Protein AF-A0A2A5C7H9-F1 (afdb_monomer)

Structure (mmCIF, N/CA/C/O backbone):
data_AF-A0A2A5C7H9-F1
#
_entry.id   AF-A0A2A5C7H9-F1
#
loop_
_atom_site.group_PDB
_atom_site.id
_atom_site.type_symbol
_atom_site.label_atom_id
_atom_site.label_alt_id
_atom_site.label_comp_id
_atom_site.label_asym_id
_atom_site.label_entity_id
_atom_site.label_seq_id
_atom_site.pdbx_PDB_ins_code
_atom_site.Cartn_x
_atom_site.Cartn_y
_atom_site.Cartn_z
_atom_site.occupancy
_atom_site.B_iso_or_equiv
_atom_site.auth_seq_id
_atom_site.auth_comp_id
_atom_site.auth_asym_id
_atom_site.auth_atom_id
_atom_site.pdbx_PDB_model_num
ATOM 1 N N . MET A 1 1 ? 12.308 0.440 21.758 1.00 38.22 1 MET A N 1
ATOM 2 C CA . MET A 1 1 ? 11.745 1.101 20.560 1.00 38.22 1 MET A CA 1
ATOM 3 C C . MET A 1 1 ? 12.798 2.059 20.034 1.00 38.22 1 MET A C 1
ATOM 5 O O . MET A 1 1 ? 13.056 3.056 20.691 1.00 38.22 1 MET A O 1
ATOM 9 N N . ASN A 1 2 ? 13.461 1.733 18.922 1.00 32.62 2 ASN A N 1
ATOM 10 C CA . ASN A 1 2 ? 14.446 2.633 18.318 1.00 32.62 2 ASN A CA 1
ATOM 11 C C . ASN A 1 2 ? 13.704 3.775 17.616 1.00 32.62 2 ASN A C 1
ATOM 13 O O . ASN A 1 2 ? 13.227 3.623 16.497 1.00 32.62 2 ASN A O 1
ATOM 17 N N . THR A 1 3 ? 13.596 4.913 18.295 1.00 38.81 3 THR A N 1
ATOM 18 C CA . THR A 1 3 ? 13.017 6.165 17.779 1.00 38.81 3 THR A CA 1
ATOM 19 C C . THR A 1 3 ? 13.786 6.738 16.582 1.00 38.81 3 THR A C 1
ATOM 21 O O . THR A 1 3 ? 13.251 7.569 15.861 1.00 38.81 3 THR A O 1
ATOM 24 N N . TRP A 1 4 ? 14.998 6.238 16.321 1.00 35.97 4 TRP A N 1
ATOM 25 C CA . TRP A 1 4 ? 15.856 6.598 15.188 1.00 35.97 4 TRP A CA 1
ATOM 26 C C . TRP A 1 4 ? 15.491 5.913 13.861 1.00 35.97 4 TRP A C 1
ATOM 28 O O . TRP A 1 4 ? 16.079 6.230 12.833 1.00 35.97 4 TRP A O 1
ATOM 38 N N . ALA A 1 5 ? 14.550 4.961 13.868 1.00 48.94 5 ALA A N 1
ATOM 39 C CA . ALA A 1 5 ? 14.208 4.169 12.685 1.00 48.94 5 ALA A CA 1
ATOM 40 C C . ALA A 1 5 ? 13.204 4.847 11.733 1.00 48.94 5 ALA A C 1
ATOM 42 O O . ALA A 1 5 ? 12.879 4.292 10.695 1.00 48.94 5 ALA A O 1
ATOM 43 N N . TYR A 1 6 ? 12.705 6.038 12.054 1.00 59.09 6 TYR A N 1
ATOM 44 C CA . TYR A 1 6 ? 11.758 6.761 11.205 1.00 59.09 6 TYR A CA 1
ATOM 45 C C . TYR A 1 6 ? 12.274 8.179 10.985 1.00 59.09 6 TYR A C 1
ATOM 47 O O . TYR A 1 6 ? 12.798 8.789 11.917 1.00 59.09 6 TYR A O 1
ATOM 55 N N . LEU A 1 7 ? 12.122 8.718 9.771 1.00 56.25 7 LEU A N 1
ATOM 56 C CA . LEU A 1 7 ? 12.413 10.136 9.536 1.00 56.25 7 LEU A CA 1
ATOM 57 C C . LEU A 1 7 ? 11.521 10.979 10.464 1.00 56.25 7 LEU A C 1
ATOM 59 O O . LEU A 1 7 ? 10.299 10.788 10.456 1.00 56.25 7 LEU A O 1
ATOM 63 N N . PRO A 1 8 ? 12.100 11.856 11.303 1.00 54.31 8 PRO A N 1
ATOM 64 C CA . PRO A 1 8 ? 11.361 12.428 12.414 1.00 54.31 8 PRO A CA 1
ATOM 65 C C . PRO A 1 8 ? 10.385 13.501 11.929 1.00 54.31 8 PRO A C 1
ATOM 67 O O . PRO A 1 8 ? 10.758 14.434 11.223 1.00 54.31 8 PRO A O 1
ATOM 70 N N . TYR A 1 9 ? 9.136 13.365 12.363 1.00 68.88 9 TYR A N 1
ATOM 71 C CA . TYR A 1 9 ? 8.247 14.500 12.602 1.00 68.88 9 TYR A CA 1
ATOM 72 C C . TYR A 1 9 ? 8.414 14.911 14.070 1.00 68.88 9 TYR A C 1
ATOM 74 O O . TYR A 1 9 ? 8.635 14.046 14.923 1.00 68.88 9 TYR A O 1
ATOM 82 N N . PHE A 1 10 ? 8.334 16.204 14.382 1.00 65.00 10 PHE A N 1
ATOM 83 C CA . PHE A 1 10 ? 8.691 16.719 15.711 1.00 65.00 10 PHE A CA 1
ATOM 84 C C . PHE A 1 10 ? 7.487 16.708 16.664 1.00 65.00 10 PHE A C 1
ATOM 86 O O . PHE A 1 10 ? 6.456 17.291 16.351 1.00 65.00 10 PHE A O 1
ATOM 93 N N . GLY A 1 11 ? 7.593 16.062 17.831 1.00 70.00 11 GLY A N 1
ATOM 94 C CA . GLY A 1 11 ? 6.489 15.969 18.807 1.00 70.00 11 GLY A CA 1
ATOM 95 C C . GLY A 1 11 ? 5.274 15.175 18.296 1.00 70.00 11 GLY A C 1
ATOM 96 O O . GLY A 1 11 ? 5.378 14.468 17.293 1.00 70.00 11 GLY A O 1
ATOM 97 N N . ASP A 1 12 ? 4.113 15.314 18.943 1.00 72.25 12 ASP A N 1
ATOM 98 C CA . ASP A 1 12 ? 2.879 14.591 18.570 1.00 72.25 12 ASP A CA 1
ATOM 99 C C . ASP A 1 12 ? 1.919 15.426 17.705 1.00 72.25 12 ASP A C 1
ATOM 101 O O . ASP A 1 12 ? 1.291 14.893 16.788 1.00 72.25 12 ASP A O 1
ATOM 105 N N . GLU A 1 13 ? 1.859 16.742 17.919 1.00 83.62 13 GLU A N 1
ATOM 106 C CA . GLU A 1 13 ? 1.015 17.657 17.137 1.00 83.62 13 GLU A CA 1
ATOM 107 C C . GLU A 1 13 ? 1.563 17.886 15.728 1.00 83.62 13 GLU A C 1
ATOM 109 O O . GLU A 1 13 ? 2.774 17.928 15.531 1.00 83.62 13 GLU A O 1
ATOM 114 N N . PHE A 1 14 ? 0.693 18.054 14.732 1.00 90.50 14 PHE A N 1
ATOM 115 C CA . PHE A 1 14 ? 1.120 18.371 13.369 1.00 90.50 14 PHE A CA 1
ATOM 116 C C . PHE A 1 14 ? 1.340 19.876 13.210 1.00 90.50 14 PHE A C 1
ATOM 118 O O . PHE A 1 14 ? 0.390 20.652 13.111 1.00 90.50 14 PHE A O 1
ATOM 125 N N . THR A 1 15 ? 2.608 20.281 13.228 1.00 91.75 15 THR A N 1
ATOM 126 C CA . THR A 1 15 ? 3.023 21.689 13.260 1.00 91.75 15 THR A CA 1
ATOM 127 C C . THR A 1 15 ? 3.266 22.264 11.857 1.00 91.75 15 THR A C 1
ATOM 129 O O . THR A 1 15 ? 3.522 21.511 10.917 1.00 91.75 15 THR A O 1
ATOM 132 N N . PRO A 1 16 ? 3.302 23.601 11.684 1.00 92.56 16 PRO A N 1
ATOM 133 C CA . PRO A 1 16 ? 3.725 24.212 10.419 1.00 92.56 16 PRO A CA 1
ATOM 134 C C . PRO A 1 16 ? 5.115 23.752 9.942 1.00 92.56 16 PRO A C 1
ATOM 136 O O . PRO A 1 16 ? 5.340 23.619 8.739 1.00 92.56 16 PRO A O 1
ATOM 139 N N . LEU A 1 17 ? 6.039 23.467 10.872 1.00 91.19 17 LEU A N 1
ATOM 140 C CA . LEU A 1 17 ? 7.365 22.925 10.556 1.00 91.19 17 LEU A CA 1
ATOM 141 C C . LEU A 1 17 ? 7.266 21.519 9.950 1.00 91.19 17 LEU A C 1
ATOM 143 O O . LEU A 1 17 ? 7.932 21.239 8.954 1.00 91.19 17 LEU A O 1
ATOM 147 N N . ASP A 1 18 ? 6.406 20.664 10.509 1.00 91.50 18 ASP A N 1
ATOM 148 C CA . ASP A 1 18 ? 6.127 19.333 9.965 1.00 91.50 18 ASP A CA 1
ATOM 149 C C . ASP A 1 18 ? 5.561 19.420 8.542 1.00 91.50 18 ASP A C 1
ATOM 151 O O . ASP A 1 18 ? 5.942 18.629 7.678 1.00 91.50 18 ASP A O 1
ATOM 155 N N . GLU A 1 19 ? 4.695 20.401 8.260 1.00 93.62 19 GLU A N 1
ATOM 156 C CA . GLU A 1 19 ? 4.163 20.569 6.910 1.00 93.62 19 GLU A CA 1
ATOM 157 C C . GLU A 1 19 ? 5.253 20.989 5.900 1.00 93.62 19 GLU A C 1
ATOM 159 O O . GLU A 1 19 ? 5.264 20.529 4.754 1.00 93.62 19 GLU A O 1
ATOM 164 N N . VAL A 1 20 ? 6.168 21.887 6.290 1.00 93.50 20 VAL A N 1
ATOM 165 C CA . VAL A 1 20 ? 7.306 22.301 5.445 1.00 93.50 20 VAL A CA 1
ATOM 166 C C . VAL A 1 20 ? 8.246 21.123 5.210 1.00 93.50 20 VAL A C 1
ATOM 168 O O . VAL A 1 20 ? 8.674 20.890 4.074 1.00 93.50 20 VAL A O 1
ATOM 171 N N . TRP A 1 21 ? 8.534 20.358 6.263 1.00 91.25 21 TRP A N 1
ATOM 172 C CA . TRP A 1 21 ? 9.360 19.160 6.198 1.00 91.25 21 TRP A CA 1
ATOM 173 C C . TRP A 1 21 ? 8.768 18.111 5.255 1.00 91.25 21 TRP A C 1
ATOM 175 O O . TRP A 1 21 ? 9.448 17.697 4.317 1.00 91.25 21 TRP A O 1
ATOM 185 N N . HIS A 1 22 ? 7.492 17.755 5.434 1.00 92.81 22 HIS A N 1
ATOM 186 C CA . HIS A 1 22 ? 6.784 16.766 4.617 1.00 92.81 22 HIS A CA 1
ATOM 187 C C . HIS A 1 22 ? 6.891 17.079 3.119 1.00 92.81 22 HIS A C 1
ATOM 189 O O . HIS A 1 22 ? 7.340 16.252 2.320 1.00 92.81 22 HIS A O 1
ATOM 195 N N . ARG A 1 23 ? 6.554 18.320 2.739 1.00 94.06 23 ARG A N 1
ATOM 196 C CA . ARG A 1 23 ? 6.634 18.781 1.346 1.00 94.06 23 ARG A CA 1
ATOM 197 C C . ARG A 1 23 ? 8.066 18.734 0.822 1.00 94.06 23 ARG A C 1
ATOM 199 O O . ARG A 1 23 ? 8.304 18.293 -0.301 1.00 94.06 23 ARG A O 1
ATOM 206 N N . THR A 1 24 ? 9.024 19.207 1.616 1.00 93.06 24 THR A N 1
ATOM 207 C CA . THR A 1 24 ? 10.431 19.293 1.204 1.00 93.06 24 THR A CA 1
ATOM 208 C C . THR A 1 24 ? 11.036 17.909 1.005 1.00 93.06 24 THR A C 1
ATOM 210 O O . THR A 1 24 ? 11.656 17.666 -0.030 1.00 93.06 24 THR A O 1
ATOM 213 N N . PHE A 1 25 ? 10.802 16.987 1.938 1.00 91.62 25 PHE A N 1
ATOM 214 C CA . PHE A 1 25 ? 11.276 15.610 1.863 1.00 91.62 25 PHE A CA 1
ATOM 215 C C . PHE A 1 25 ? 10.795 14.915 0.582 1.00 91.62 25 PHE A C 1
ATOM 217 O O . PHE A 1 25 ? 11.614 14.455 -0.216 1.00 91.62 25 PHE A O 1
ATOM 224 N N . HIS A 1 26 ? 9.486 14.918 0.313 1.00 92.00 26 HIS A N 1
ATOM 225 C CA . HIS A 1 26 ? 8.949 14.263 -0.881 1.00 92.00 26 HIS A CA 1
ATOM 226 C C . HIS A 1 26 ? 9.359 14.966 -2.185 1.00 92.00 26 HIS A C 1
ATOM 228 O O . HIS A 1 26 ? 9.636 14.296 -3.179 1.00 92.00 26 HIS A O 1
ATOM 234 N N . ARG A 1 27 ? 9.513 16.299 -2.196 1.00 92.62 27 ARG A N 1
ATOM 235 C CA . ARG A 1 27 ? 10.090 17.019 -3.351 1.00 92.62 27 ARG A CA 1
ATOM 236 C C . ARG A 1 27 ? 11.541 16.616 -3.622 1.00 92.62 27 ARG A C 1
ATOM 238 O O . ARG A 1 27 ? 11.935 16.534 -4.787 1.00 92.62 27 ARG A O 1
ATOM 245 N N . LEU A 1 28 ? 12.339 16.375 -2.580 1.00 90.75 28 LEU A N 1
ATOM 246 C CA . LEU A 1 28 ? 13.713 15.886 -2.720 1.00 90.75 28 LEU A CA 1
ATOM 247 C C . LEU A 1 28 ? 13.740 14.448 -3.244 1.00 90.75 28 LEU A C 1
ATOM 249 O O . LEU A 1 28 ? 14.466 14.185 -4.201 1.00 90.75 28 LEU A O 1
ATOM 253 N N . MET A 1 29 ? 12.899 13.559 -2.711 1.00 88.50 29 MET A N 1
ATOM 254 C CA . MET A 1 29 ? 12.751 12.185 -3.212 1.00 88.50 29 MET A CA 1
ATOM 255 C C . MET A 1 29 ? 12.324 12.156 -4.690 1.00 88.50 29 MET A C 1
ATOM 257 O O . MET A 1 29 ? 12.921 11.450 -5.509 1.00 88.50 29 MET A O 1
ATOM 261 N N . PHE A 1 30 ? 11.367 13.006 -5.068 1.00 88.81 30 PHE A N 1
ATOM 262 C CA . PHE A 1 30 ? 10.923 13.152 -6.453 1.00 88.81 30 PHE A CA 1
ATOM 263 C C . PHE A 1 30 ? 12.021 13.688 -7.369 1.00 88.81 30 PHE A C 1
ATOM 265 O O . PHE A 1 30 ? 12.195 13.229 -8.495 1.00 88.81 30 PHE A O 1
ATOM 272 N N . ARG A 1 31 ? 12.815 14.658 -6.913 1.00 85.81 31 ARG A N 1
ATOM 273 C CA . ARG A 1 31 ? 13.964 15.146 -7.689 1.00 85.81 31 ARG A CA 1
ATOM 274 C C . ARG A 1 31 ? 15.059 14.086 -7.827 1.00 85.81 31 ARG A C 1
ATOM 276 O O . ARG A 1 31 ? 15.606 13.951 -8.920 1.00 85.81 31 ARG A O 1
ATOM 283 N N . GLY A 1 32 ? 15.350 13.351 -6.755 1.00 82.81 32 GLY A N 1
ATOM 284 C CA . GLY A 1 32 ? 16.395 12.327 -6.708 1.00 82.81 32 GLY A CA 1
ATOM 285 C C . GLY A 1 32 ? 16.106 11.132 -7.614 1.00 82.81 32 GLY A C 1
ATOM 286 O O . GLY A 1 32 ? 16.984 10.704 -8.355 1.00 82.81 32 GLY A O 1
ATOM 287 N N . SER A 1 33 ? 14.863 10.650 -7.637 1.00 79.94 33 SER A N 1
ATOM 288 C CA . SER A 1 33 ? 14.422 9.545 -8.510 1.00 79.94 33 SER A CA 1
ATOM 289 C C . SER A 1 33 ? 14.433 9.902 -10.004 1.00 79.94 33 SER A C 1
ATOM 291 O O . SER A 1 33 ? 14.698 9.054 -10.857 1.00 79.94 33 SER A O 1
ATOM 293 N N . ARG A 1 34 ? 14.216 11.178 -10.354 1.00 74.50 34 ARG A N 1
ATOM 294 C CA . ARG A 1 34 ? 14.143 11.631 -11.754 1.00 74.50 34 ARG A CA 1
ATOM 295 C C . ARG A 1 34 ? 15.443 11.536 -12.531 1.00 74.50 34 ARG A C 1
ATOM 297 O O . ARG A 1 34 ? 15.383 11.362 -13.746 1.00 74.50 34 ARG A O 1
ATOM 304 N N . TRP A 1 35 ? 16.592 11.761 -11.898 1.00 66.12 35 TRP A N 1
ATOM 305 C CA . TRP A 1 35 ? 17.862 11.770 -12.628 1.00 66.12 35 TRP A CA 1
ATOM 306 C C . TRP A 1 35 ? 18.217 10.364 -13.138 1.00 66.12 35 TRP A C 1
ATOM 308 O O . TRP A 1 35 ? 18.407 10.227 -14.347 1.00 66.12 35 TRP A O 1
ATOM 318 N N . PRO A 1 36 ? 18.139 9.307 -12.304 1.00 65.81 36 PRO A N 1
ATOM 319 C CA . PRO A 1 36 ? 18.220 7.931 -12.781 1.00 65.81 36 PRO A CA 1
ATOM 320 C C . PRO A 1 36 ? 17.100 7.579 -13.769 1.00 65.81 36 PRO A C 1
ATOM 322 O O . PRO A 1 36 ? 17.398 7.082 -14.849 1.00 65.81 36 PRO A O 1
ATOM 325 N N . LEU A 1 37 ? 15.830 7.911 -13.486 1.00 65.81 37 LEU A N 1
ATOM 326 C CA . LEU A 1 37 ? 14.720 7.612 -14.408 1.00 65.81 37 LEU A CA 1
ATOM 327 C C . LEU A 1 37 ? 14.919 8.234 -15.797 1.00 65.81 37 LEU A C 1
ATOM 329 O O . LEU A 1 37 ? 14.635 7.586 -16.790 1.00 65.81 37 LEU A O 1
ATOM 333 N N . ARG A 1 38 ? 15.455 9.454 -15.908 1.00 64.31 38 ARG A N 1
ATOM 334 C CA . ARG A 1 38 ? 15.750 10.091 -17.206 1.00 64.31 38 ARG A CA 1
ATOM 335 C C . ARG A 1 38 ? 16.852 9.403 -18.003 1.00 64.31 38 ARG A C 1
ATOM 337 O O . ARG A 1 38 ? 16.860 9.526 -19.222 1.00 64.31 38 ARG A O 1
ATOM 344 N N . LEU A 1 39 ? 17.789 8.745 -17.329 1.00 62.44 39 LEU A N 1
ATOM 345 C CA . LEU A 1 39 ? 18.846 7.971 -17.978 1.00 62.44 39 LEU A CA 1
ATOM 346 C C . LEU A 1 39 ? 18.331 6.585 -18.385 1.00 62.44 39 LEU A C 1
ATOM 348 O O . LEU A 1 39 ? 18.679 6.082 -19.448 1.00 62.44 39 LEU A O 1
ATOM 352 N N . VAL A 1 40 ? 17.475 6.000 -17.549 1.00 60.69 40 VAL A N 1
ATOM 353 C CA . VAL A 1 40 ? 16.973 4.627 -17.650 1.00 60.69 40 VAL A CA 1
ATOM 354 C C . VAL A 1 40 ? 15.768 4.529 -18.601 1.00 60.69 40 VAL A C 1
ATOM 356 O O . VAL A 1 40 ? 15.752 3.657 -19.460 1.00 60.69 40 VAL A O 1
ATOM 359 N N . LEU A 1 41 ? 14.788 5.439 -18.530 1.00 60.16 41 LEU A N 1
ATOM 360 C CA . LEU A 1 41 ? 13.559 5.410 -19.345 1.00 60.16 41 LEU A CA 1
ATOM 361 C C . LEU A 1 41 ? 13.818 5.380 -20.861 1.00 60.16 41 LEU A C 1
ATOM 363 O O . LEU A 1 41 ? 13.252 4.508 -21.509 1.00 60.16 41 LEU A O 1
ATOM 367 N N . PRO A 1 42 ? 14.700 6.217 -21.446 1.00 56.72 42 PRO A N 1
ATOM 368 C CA . PRO A 1 42 ? 14.994 6.149 -22.881 1.00 56.72 42 PRO A CA 1
ATOM 369 C C . PRO A 1 42 ? 15.688 4.846 -23.308 1.00 56.72 42 PRO A C 1
ATOM 371 O O . PRO A 1 42 ? 15.653 4.488 -24.483 1.00 56.72 42 PRO A O 1
ATOM 374 N N . LEU A 1 43 ? 16.350 4.147 -22.375 1.00 56.38 43 LEU A N 1
ATOM 375 C CA . LEU A 1 43 ? 16.928 2.820 -22.612 1.00 56.38 43 LEU A CA 1
ATOM 376 C C . LEU A 1 43 ? 15.861 1.715 -22.534 1.00 56.38 43 LEU A C 1
ATOM 378 O O . LEU A 1 43 ? 15.990 0.712 -23.232 1.00 56.38 43 LEU A O 1
ATOM 382 N N . LEU A 1 44 ? 14.831 1.908 -21.701 1.00 51.59 44 LEU A N 1
ATOM 383 C CA . LEU A 1 44 ? 13.705 0.991 -21.500 1.00 51.59 44 LEU A CA 1
ATOM 384 C C . LEU A 1 44 ? 12.681 1.047 -22.640 1.00 51.59 44 LEU A C 1
ATOM 386 O O . LEU A 1 44 ? 12.219 0.003 -23.086 1.00 51.59 44 LEU A O 1
ATOM 390 N N . SER A 1 45 ? 12.316 2.246 -23.104 1.00 55.16 45 SER A N 1
ATOM 391 C CA . SER A 1 45 ? 11.230 2.442 -24.074 1.00 55.16 45 SER A CA 1
ATOM 392 C C . SER A 1 45 ? 11.650 2.233 -25.527 1.00 55.16 45 SER A C 1
ATOM 394 O O . SER A 1 45 ? 10.788 2.153 -26.394 1.00 55.16 45 SER A O 1
ATOM 396 N N . GLY A 1 46 ? 12.954 2.219 -25.837 1.00 50.22 46 GLY A N 1
ATOM 397 C CA . GLY A 1 46 ? 13.469 2.212 -27.218 1.00 50.22 46 GLY A CA 1
ATOM 398 C C . GLY A 1 46 ? 13.182 3.502 -28.007 1.00 50.22 46 GLY A C 1
ATOM 399 O O . GLY A 1 46 ? 13.885 3.816 -28.966 1.00 50.22 46 GLY A O 1
ATOM 400 N N . GLU A 1 47 ? 12.205 4.289 -27.566 1.00 53.72 47 GLU A N 1
ATOM 401 C CA . GLU A 1 47 ? 11.822 5.579 -28.110 1.00 53.72 47 GLU A CA 1
ATOM 402 C C . GLU A 1 47 ? 12.477 6.720 -27.327 1.00 53.72 47 GLU A C 1
ATOM 404 O O . GLU A 1 47 ? 12.329 6.847 -26.108 1.00 53.72 47 GLU A O 1
ATOM 409 N N . ARG A 1 48 ? 13.159 7.622 -28.043 1.00 49.16 48 ARG A N 1
ATOM 410 C CA . ARG A 1 48 ? 13.560 8.933 -27.513 1.00 49.16 48 ARG A CA 1
ATOM 411 C C . ARG A 1 48 ? 12.350 9.872 -27.490 1.00 49.16 48 ARG A C 1
ATOM 413 O O . ARG A 1 48 ? 12.347 10.893 -28.174 1.00 49.16 48 ARG A O 1
ATOM 420 N N . GLY A 1 49 ? 11.332 9.550 -26.698 1.00 55.34 49 GLY A N 1
ATOM 421 C CA . GLY A 1 49 ? 10.277 10.506 -26.384 1.00 55.34 49 GLY A CA 1
ATOM 422 C C . GLY A 1 49 ? 10.880 11.664 -25.588 1.00 55.34 49 GLY A C 1
ATOM 423 O O . GLY A 1 49 ? 11.296 11.501 -24.438 1.00 55.34 49 GLY A O 1
ATOM 424 N N . ARG A 1 50 ? 11.005 12.852 -26.191 1.00 57.56 50 ARG A N 1
ATOM 425 C CA . ARG A 1 50 ? 11.324 14.061 -25.421 1.00 57.56 50 ARG A CA 1
ATOM 426 C C . ARG A 1 50 ? 10.081 14.404 -24.604 1.00 57.56 50 ARG A C 1
ATOM 428 O O . ARG A 1 50 ? 9.205 15.084 -25.119 1.00 57.56 50 ARG A O 1
ATOM 435 N N . THR A 1 51 ? 10.037 14.002 -23.328 1.00 66.44 51 THR A N 1
ATOM 436 C CA . THR A 1 51 ? 9.009 14.510 -22.397 1.00 66.44 51 THR A CA 1
ATOM 437 C C . THR A 1 51 ? 8.968 16.034 -22.482 1.00 66.44 51 THR A C 1
ATOM 439 O O . THR A 1 51 ? 9.985 16.693 -22.223 1.00 66.44 51 THR A O 1
ATOM 442 N N . SER A 1 52 ? 7.820 16.591 -22.867 1.00 76.56 52 SER A N 1
ATOM 443 C CA . SER A 1 52 ? 7.685 18.027 -23.097 1.00 76.56 52 SER A CA 1
ATOM 444 C C . SER A 1 52 ? 7.888 18.817 -21.796 1.00 76.56 52 SER A C 1
ATOM 446 O O . SER A 1 52 ? 7.633 18.340 -20.683 1.00 76.56 52 SER A O 1
ATOM 448 N N . ALA A 1 53 ? 8.371 20.058 -21.908 1.00 80.50 53 ALA A N 1
ATOM 449 C CA . ALA A 1 53 ? 8.521 20.937 -20.745 1.00 80.50 53 ALA A CA 1
ATOM 450 C C . ALA A 1 53 ? 7.172 21.195 -20.048 1.00 80.50 53 ALA A C 1
ATOM 452 O O . ALA A 1 53 ? 7.127 21.375 -18.829 1.00 80.50 53 ALA A O 1
ATOM 453 N N . GLU A 1 54 ? 6.086 21.180 -20.819 1.00 83.19 54 GLU A N 1
ATOM 454 C CA . GLU A 1 54 ? 4.714 21.297 -20.341 1.00 83.19 54 GLU A CA 1
ATOM 455 C C . GLU A 1 54 ? 4.276 20.069 -19.539 1.00 83.19 54 GLU A C 1
ATOM 457 O O . GLU A 1 54 ? 3.832 20.227 -18.402 1.00 83.19 54 GLU A O 1
ATOM 462 N N . PHE A 1 55 ? 4.515 18.856 -20.052 1.00 79.94 55 PHE A N 1
ATOM 463 C CA . PHE A 1 55 ? 4.261 17.610 -19.325 1.00 79.94 55 PHE A CA 1
ATOM 464 C C . PHE A 1 55 ? 4.984 17.602 -17.973 1.00 79.94 55 PHE A C 1
ATOM 466 O O . PHE A 1 55 ? 4.386 17.370 -16.924 1.00 79.94 55 PHE A O 1
ATOM 473 N N . ILE A 1 56 ? 6.271 17.966 -17.962 1.00 80.38 56 ILE A N 1
ATOM 474 C CA . ILE A 1 56 ? 7.062 18.044 -16.725 1.00 80.38 56 ILE A CA 1
ATOM 475 C C . ILE A 1 56 ? 6.479 19.072 -15.746 1.00 80.38 56 ILE A C 1
ATOM 477 O O . ILE A 1 56 ? 6.486 18.836 -14.536 1.00 80.38 56 ILE A O 1
ATOM 481 N N . ARG A 1 57 ? 6.011 20.223 -16.243 1.00 85.56 57 ARG A N 1
ATOM 482 C CA . ARG A 1 57 ? 5.392 21.266 -15.416 1.00 85.56 57 ARG A CA 1
ATOM 483 C C . ARG A 1 57 ? 4.083 20.776 -14.801 1.00 85.56 57 ARG A C 1
ATOM 485 O O . ARG A 1 57 ? 3.861 21.028 -13.620 1.00 85.56 57 ARG A O 1
ATOM 492 N N . ARG A 1 58 ? 3.272 20.044 -15.566 1.00 86.12 58 ARG A N 1
ATOM 493 C CA . ARG A 1 58 ? 2.019 19.447 -15.096 1.00 86.12 58 ARG A CA 1
ATOM 494 C C . ARG A 1 58 ? 2.257 18.404 -14.009 1.00 86.12 58 ARG A C 1
ATOM 496 O O . ARG A 1 58 ? 1.736 18.574 -12.919 1.00 86.12 58 ARG A O 1
ATOM 503 N N . ILE A 1 59 ? 3.160 17.445 -14.229 1.00 85.56 59 ILE A N 1
ATOM 504 C CA . ILE A 1 59 ? 3.509 16.443 -13.207 1.00 85.56 59 ILE A CA 1
ATOM 505 C C . ILE A 1 59 ? 3.988 17.100 -11.901 1.00 85.56 59 ILE A C 1
ATOM 507 O O . ILE A 1 59 ? 3.656 16.638 -10.815 1.00 85.56 59 ILE A O 1
ATOM 511 N N . ARG A 1 60 ? 4.755 18.198 -11.976 1.00 88.12 60 ARG A N 1
ATOM 512 C CA . ARG A 1 60 ? 5.155 18.952 -10.772 1.00 88.12 60 ARG A CA 1
ATOM 513 C C . ARG A 1 60 ? 3.964 19.600 -10.068 1.00 88.12 60 ARG A C 1
ATOM 515 O O . ARG A 1 60 ? 3.904 19.552 -8.847 1.00 88.12 60 ARG A O 1
ATOM 522 N N . LYS A 1 61 ? 3.034 20.184 -10.828 1.00 92.25 61 LYS A N 1
ATOM 523 C CA . LYS A 1 61 ? 1.806 20.773 -10.285 1.00 92.25 61 LYS A CA 1
ATOM 524 C C . LYS A 1 61 ? 0.943 19.715 -9.591 1.00 92.25 61 LYS A C 1
ATOM 526 O O . LYS A 1 61 ? 0.462 19.973 -8.494 1.00 92.25 61 LYS A O 1
ATOM 531 N N . ASP A 1 62 ? 0.792 18.541 -10.197 1.00 91.25 62 ASP A N 1
ATOM 532 C CA . ASP A 1 62 ? -0.002 17.441 -9.639 1.00 91.25 62 ASP A CA 1
ATOM 533 C C . ASP A 1 62 ? 0.656 16.859 -8.381 1.00 91.25 62 ASP A C 1
ATOM 535 O O . ASP A 1 62 ? -0.023 16.616 -7.386 1.00 91.25 62 ASP A O 1
ATOM 539 N N . LEU A 1 63 ? 1.989 16.731 -8.377 1.00 93.19 63 LEU A N 1
ATOM 540 C CA . LEU A 1 63 ? 2.762 16.381 -7.183 1.00 93.19 63 LEU A CA 1
ATOM 541 C C . LEU A 1 63 ? 2.529 17.384 -6.047 1.00 93.19 63 LEU A C 1
ATOM 543 O O . LEU A 1 63 ? 2.244 16.979 -4.923 1.00 93.19 63 LEU A O 1
ATOM 547 N N . ASP A 1 64 ? 2.653 18.684 -6.321 1.00 95.19 64 ASP A N 1
ATOM 548 C CA . ASP A 1 64 ? 2.427 19.713 -5.305 1.00 95.19 64 ASP A CA 1
ATOM 549 C C . ASP A 1 64 ? 0.980 19.653 -4.786 1.00 95.19 64 ASP A C 1
ATOM 551 O O . ASP A 1 64 ? 0.765 19.670 -3.577 1.00 95.19 64 ASP A O 1
ATOM 555 N N . ALA A 1 65 ? -0.010 19.489 -5.669 1.00 96.56 65 ALA A N 1
ATOM 556 C CA . ALA A 1 65 ? -1.411 19.345 -5.278 1.00 96.56 65 ALA A CA 1
ATOM 557 C C . ALA A 1 65 ? -1.663 18.110 -4.392 1.00 96.56 65 ALA A C 1
ATOM 559 O O . ALA A 1 65 ? -2.415 18.212 -3.419 1.00 96.56 65 ALA A O 1
ATOM 560 N N . LEU A 1 66 ? -1.017 16.977 -4.693 1.00 96.75 66 LEU A N 1
ATOM 561 C CA . LEU A 1 66 ? -1.075 15.753 -3.891 1.00 96.75 66 LEU A CA 1
ATOM 562 C C . LEU A 1 66 ? -0.482 15.973 -2.492 1.00 96.75 66 LEU A C 1
ATOM 564 O O . LEU A 1 66 ? -1.116 15.619 -1.500 1.00 96.75 66 LEU A O 1
ATOM 568 N N . LEU A 1 67 ? 0.698 16.594 -2.395 1.00 97.19 67 LEU A N 1
ATOM 569 C CA . LEU A 1 67 ? 1.342 16.882 -1.107 1.00 97.19 67 LEU A CA 1
ATOM 570 C C . LEU A 1 67 ? 0.508 17.854 -0.260 1.00 97.19 67 LEU A C 1
ATOM 572 O O . LEU A 1 67 ? 0.365 17.664 0.947 1.00 97.19 67 LEU A O 1
ATOM 576 N N . GLU A 1 68 ? -0.094 18.868 -0.888 1.00 97.56 68 GLU A N 1
ATOM 577 C CA . GLU A 1 68 ? -1.031 19.755 -0.197 1.00 97.56 68 GLU A CA 1
ATOM 578 C C . GLU A 1 68 ? -2.288 19.011 0.271 1.00 97.56 68 GLU A C 1
ATOM 580 O O . GLU A 1 68 ? -2.822 19.309 1.341 1.00 97.56 68 GLU A O 1
ATOM 585 N N . GLN A 1 69 ? -2.780 18.045 -0.509 1.00 98.25 69 GLN A N 1
ATOM 586 C CA . GLN A 1 69 ? -3.929 17.234 -0.112 1.00 98.25 69 GLN A CA 1
ATOM 587 C C . GLN A 1 69 ? -3.604 16.326 1.080 1.00 98.25 69 GLN A C 1
ATOM 589 O O . GLN A 1 69 ? -4.427 16.231 1.987 1.00 98.25 69 GLN A O 1
ATOM 594 N N . ASP A 1 70 ? -2.419 15.713 1.122 1.00 97.69 70 ASP A N 1
ATOM 595 C CA . ASP A 1 70 ? -1.984 14.866 2.243 1.00 97.69 70 ASP A CA 1
ATOM 596 C C . ASP A 1 70 ? -1.907 15.671 3.551 1.00 97.69 70 ASP A C 1
ATOM 598 O O . ASP A 1 70 ? -2.471 15.276 4.572 1.00 97.69 70 ASP A O 1
ATOM 602 N N . VAL A 1 71 ? -1.338 16.881 3.494 1.00 97.06 71 VAL A N 1
ATOM 603 C CA . VAL A 1 71 ? -1.322 17.835 4.618 1.00 97.06 71 VAL A CA 1
ATOM 604 C C . VAL A 1 71 ? -2.745 18.217 5.043 1.00 97.06 71 VAL A C 1
ATOM 606 O O . VAL A 1 71 ? -3.061 18.195 6.236 1.00 97.06 71 VAL A O 1
ATOM 609 N N . ARG A 1 72 ? -3.632 18.547 4.092 1.00 97.69 72 ARG A N 1
ATOM 610 C CA . ARG A 1 72 ? -5.039 18.868 4.395 1.00 97.69 72 ARG A CA 1
ATOM 611 C C . ARG A 1 72 ? -5.759 17.704 5.068 1.00 97.69 72 ARG A C 1
ATOM 613 O O . ARG A 1 72 ? -6.531 17.944 5.991 1.00 97.69 72 ARG A O 1
ATOM 620 N N . ASN A 1 73 ? -5.510 16.471 4.638 1.00 97.44 73 ASN A N 1
ATOM 621 C CA . ASN A 1 73 ? -6.148 15.291 5.211 1.00 97.44 73 ASN A CA 1
ATOM 622 C C . ASN A 1 73 ? -5.745 15.068 6.674 1.00 97.44 73 ASN A C 1
ATOM 624 O O . ASN A 1 73 ? -6.607 14.749 7.494 1.00 97.44 73 ASN A O 1
ATOM 628 N N . VAL A 1 74 ? -4.470 15.291 7.013 1.00 95.94 74 VAL A N 1
ATOM 629 C CA . VAL A 1 74 ? -4.004 15.240 8.409 1.00 95.94 74 VAL A CA 1
ATOM 630 C C . VAL A 1 74 ? -4.674 16.328 9.243 1.00 95.94 74 VAL A C 1
ATOM 632 O O . VAL A 1 74 ? -5.199 16.044 10.316 1.00 95.94 74 VAL A O 1
ATOM 635 N N . LYS A 1 75 ? -4.737 17.565 8.733 1.00 95.38 75 LYS A N 1
ATOM 636 C CA . LYS A 1 75 ? -5.394 18.690 9.426 1.00 95.38 75 LYS A CA 1
ATOM 637 C C . LYS A 1 75 ? -6.901 18.485 9.597 1.00 95.38 75 LYS A C 1
ATOM 639 O O . LYS A 1 75 ? -7.466 18.942 10.582 1.00 95.38 75 LYS A O 1
ATOM 644 N N . ALA A 1 76 ? -7.539 17.784 8.662 1.00 95.38 76 ALA A N 1
ATOM 645 C CA . ALA A 1 76 ? -8.943 17.390 8.743 1.00 95.38 76 ALA A CA 1
ATOM 646 C C . ALA A 1 76 ? -9.190 16.197 9.688 1.00 95.38 76 ALA A C 1
ATOM 648 O O . ALA A 1 76 ? -10.341 15.827 9.903 1.00 95.38 76 ALA A O 1
ATOM 649 N N . GLY A 1 77 ? -8.135 15.586 10.239 1.00 93.56 77 GLY A N 1
ATOM 650 C CA . GLY A 1 77 ? -8.241 14.476 11.182 1.00 93.56 77 GLY A CA 1
ATOM 651 C C . GLY A 1 77 ? -8.554 13.120 10.546 1.00 93.56 77 GLY A C 1
ATOM 652 O O . GLY A 1 77 ? -8.935 12.201 11.265 1.00 93.56 77 GLY A O 1
ATOM 653 N N . TYR A 1 78 ? -8.394 12.955 9.225 1.00 94.94 78 TYR A N 1
ATOM 654 C CA . TYR A 1 78 ? -8.629 11.655 8.578 1.00 94.94 78 TYR A CA 1
ATOM 655 C C . TYR A 1 78 ? -7.591 10.600 8.964 1.00 94.94 78 TYR A C 1
ATOM 657 O O . TYR A 1 78 ? -7.891 9.409 8.965 1.00 94.94 78 TYR A O 1
ATOM 665 N N . TYR A 1 79 ? -6.374 11.032 9.282 1.00 94.31 79 TYR A N 1
ATOM 666 C CA . TYR A 1 79 ? -5.325 10.200 9.856 1.00 94.31 79 TYR A CA 1
ATOM 667 C C . TYR A 1 79 ? -4.330 11.076 10.621 1.00 94.31 79 TYR A C 1
ATOM 669 O O . TYR A 1 79 ? -4.132 12.243 10.271 1.00 94.31 79 TYR A O 1
ATOM 677 N N . PRO A 1 80 ? -3.699 10.542 11.678 1.00 93.62 80 PRO A N 1
ATOM 678 C CA . PRO A 1 80 ? -2.753 11.300 12.477 1.00 93.62 80 PRO A CA 1
ATOM 679 C C . PRO A 1 80 ? -1.414 11.458 11.758 1.00 93.62 80 PRO A C 1
ATOM 681 O O . PRO A 1 80 ? -1.062 10.701 10.852 1.00 93.62 80 PRO A O 1
ATOM 684 N N . LYS A 1 81 ? -0.592 12.378 12.266 1.00 92.44 81 LYS A N 1
ATOM 685 C CA . LYS A 1 81 ? 0.792 12.585 11.820 1.00 92.44 81 LYS A CA 1
ATOM 686 C C . LYS A 1 81 ? 1.638 11.309 11.820 1.00 92.44 81 LYS A C 1
ATOM 688 O O . LYS A 1 81 ? 2.515 11.150 10.977 1.00 92.44 81 LYS A O 1
ATOM 693 N N . SER A 1 82 ? 1.384 10.376 12.739 1.00 91.94 82 SER A N 1
ATOM 694 C CA . SER A 1 82 ? 2.104 9.098 12.792 1.00 91.94 82 SER A CA 1
ATOM 695 C C . SER A 1 82 ? 1.916 8.242 11.533 1.00 91.94 82 SER A C 1
ATOM 697 O O . SER A 1 82 ? 2.803 7.445 11.235 1.00 91.94 82 SER A O 1
ATOM 699 N N . ALA A 1 83 ? 0.843 8.449 10.758 1.00 93.12 83 ALA A N 1
ATOM 700 C CA . ALA A 1 83 ? 0.635 7.808 9.459 1.00 93.12 83 ALA A CA 1
ATOM 701 C C . ALA A 1 83 ? 1.545 8.372 8.349 1.00 93.12 83 ALA A C 1
ATOM 703 O O . ALA A 1 83 ? 1.720 7.723 7.323 1.00 93.12 83 ALA A O 1
ATOM 704 N N . LEU A 1 84 ? 2.149 9.553 8.546 1.00 93.19 84 LEU A N 1
ATOM 705 C CA . LEU A 1 84 ? 3.085 10.160 7.592 1.00 93.19 84 LEU A CA 1
ATOM 706 C C . LEU A 1 84 ? 4.523 9.634 7.726 1.00 93.19 84 LEU A C 1
ATOM 708 O O . LEU A 1 84 ? 5.394 10.036 6.949 1.00 93.19 84 LEU A O 1
ATOM 712 N N . ARG A 1 85 ? 4.808 8.804 8.740 1.00 88.44 85 ARG A N 1
ATOM 713 C CA . ARG A 1 85 ? 6.163 8.309 9.019 1.00 88.44 85 ARG A CA 1
ATOM 714 C C . ARG A 1 85 ? 6.692 7.507 7.833 1.00 88.44 85 ARG A C 1
ATOM 716 O O . ARG A 1 85 ? 6.061 6.553 7.394 1.00 88.44 85 ARG A O 1
ATOM 723 N N . PHE A 1 86 ? 7.885 7.874 7.375 1.00 87.38 86 PHE A N 1
ATOM 724 C CA . PHE A 1 86 ? 8.618 7.144 6.348 1.00 87.38 86 PHE A CA 1
ATOM 725 C C . PHE A 1 86 ? 9.665 6.242 7.012 1.00 87.38 86 PHE A C 1
ATOM 727 O O . PHE A 1 86 ? 10.525 6.727 7.758 1.00 87.38 86 PHE A O 1
ATOM 734 N N . ASP A 1 87 ? 9.585 4.937 6.748 1.00 87.88 87 ASP A N 1
ATOM 735 C CA . ASP A 1 87 ? 10.530 3.932 7.246 1.00 87.88 87 ASP A CA 1
ATOM 736 C C . ASP A 1 87 ? 11.800 3.924 6.380 1.00 87.88 87 ASP A C 1
ATOM 738 O O . ASP A 1 87 ? 11.963 3.147 5.435 1.00 87.88 87 ASP A O 1
ATOM 742 N N . LEU A 1 88 ? 12.695 4.868 6.680 1.00 86.38 88 LEU A N 1
ATOM 743 C CA . LEU A 1 88 ? 13.943 5.050 5.945 1.00 86.38 88 LEU A CA 1
ATOM 744 C C . LEU A 1 88 ? 14.881 3.826 6.025 1.00 86.38 88 LEU A C 1
ATOM 746 O O . LEU A 1 88 ? 15.438 3.469 4.986 1.00 86.38 88 LEU A O 1
ATOM 750 N N . PRO A 1 89 ? 15.070 3.156 7.179 1.00 88.69 89 PRO A N 1
ATOM 751 C CA . PRO A 1 89 ? 15.838 1.916 7.257 1.00 88.69 89 PRO A CA 1
ATOM 752 C C . PRO A 1 89 ? 15.297 0.812 6.349 1.00 88.69 89 PRO A C 1
ATOM 754 O O . PRO A 1 89 ? 16.085 0.227 5.606 1.00 88.69 89 PRO A O 1
ATOM 757 N N . SER A 1 90 ? 13.983 0.554 6.354 1.00 87.69 90 SER A N 1
ATOM 758 C CA . SER A 1 90 ? 13.388 -0.456 5.466 1.00 87.69 90 SER A CA 1
ATOM 759 C C . SER A 1 90 ? 13.543 -0.070 3.994 1.00 87.69 90 SER A C 1
ATOM 761 O O . SER A 1 90 ? 13.877 -0.919 3.168 1.00 87.69 90 SER A O 1
ATOM 763 N N . TYR A 1 91 ? 13.400 1.218 3.659 1.00 88.94 91 TYR A N 1
ATOM 764 C CA . TYR A 1 91 ? 13.659 1.722 2.308 1.00 88.94 91 TYR A CA 1
ATOM 765 C C . TYR A 1 91 ? 15.119 1.509 1.868 1.00 88.94 91 TYR A C 1
ATOM 767 O O . TYR A 1 91 ? 15.365 1.011 0.770 1.00 88.94 91 TYR A O 1
ATOM 775 N N . ILE A 1 92 ? 16.098 1.835 2.721 1.00 89.38 92 ILE A N 1
ATOM 776 C CA . ILE A 1 92 ? 17.527 1.626 2.429 1.00 89.38 92 ILE A CA 1
ATOM 777 C C . ILE A 1 92 ? 17.835 0.133 2.299 1.00 89.38 92 ILE A C 1
ATOM 779 O O . ILE A 1 92 ? 18.540 -0.265 1.374 1.00 89.38 92 ILE A O 1
ATOM 783 N N . TYR A 1 93 ? 17.294 -0.704 3.185 1.00 90.06 93 TYR A N 1
ATOM 784 C CA . TYR A 1 93 ? 17.442 -2.153 3.094 1.00 90.06 93 TYR A CA 1
ATOM 785 C C . TYR A 1 93 ? 16.899 -2.687 1.762 1.00 90.06 93 TYR A C 1
ATOM 787 O O . TYR A 1 93 ? 17.595 -3.425 1.067 1.00 90.06 93 TYR A O 1
ATOM 795 N N . SER A 1 94 ? 15.702 -2.251 1.364 1.00 90.19 94 SER A N 1
ATOM 796 C CA . SER A 1 94 ? 15.072 -2.633 0.098 1.00 90.19 94 SER A CA 1
ATOM 797 C C . SER A 1 94 ? 15.873 -2.165 -1.129 1.00 90.19 94 SER A C 1
ATOM 799 O O . SER A 1 94 ? 16.049 -2.911 -2.098 1.00 90.19 94 SER A O 1
ATOM 801 N N . MET A 1 95 ? 16.456 -0.965 -1.061 1.00 89.12 95 MET A N 1
ATOM 802 C CA . MET A 1 95 ? 17.376 -0.443 -2.077 1.00 89.12 95 MET A CA 1
ATOM 803 C C . MET A 1 95 ? 18.633 -1.314 -2.210 1.00 89.12 95 MET A C 1
ATOM 805 O O . MET A 1 95 ? 19.034 -1.667 -3.320 1.00 89.12 95 MET A O 1
ATOM 809 N N . LEU A 1 96 ? 19.251 -1.685 -1.084 1.00 88.75 96 LEU A N 1
ATOM 810 C CA . LEU A 1 96 ? 20.435 -2.547 -1.066 1.00 88.75 96 LEU A CA 1
ATOM 811 C C . LEU A 1 96 ? 20.119 -3.960 -1.569 1.00 88.75 96 LEU A C 1
ATOM 813 O O . LEU A 1 96 ? 20.918 -4.524 -2.314 1.00 88.75 96 LEU A O 1
ATOM 817 N N . ALA A 1 97 ? 18.952 -4.504 -1.211 1.00 86.62 97 ALA A N 1
ATOM 818 C CA . ALA A 1 97 ? 18.478 -5.792 -1.707 1.00 86.62 97 ALA A CA 1
ATOM 819 C C . ALA A 1 97 ? 18.299 -5.778 -3.230 1.00 86.62 97 ALA A C 1
ATOM 821 O O . ALA A 1 97 ? 18.629 -6.762 -3.892 1.00 86.62 97 ALA A O 1
ATOM 822 N N . SER A 1 98 ? 17.827 -4.659 -3.789 1.00 81.31 98 SER A N 1
ATOM 823 C CA . SER A 1 98 ? 17.678 -4.491 -5.238 1.00 81.31 98 SER A CA 1
ATOM 824 C C . SER A 1 98 ? 19.042 -4.592 -5.918 1.00 81.31 98 SER A C 1
ATOM 826 O O . SER A 1 98 ? 19.233 -5.452 -6.766 1.00 81.31 98 SER A O 1
ATOM 828 N N . GLY A 1 99 ? 20.044 -3.841 -5.455 1.00 77.12 99 GLY A N 1
ATOM 829 C CA . GLY A 1 99 ? 21.419 -3.949 -5.950 1.00 77.12 99 GLY A CA 1
ATOM 830 C C . GLY A 1 99 ? 21.594 -3.549 -7.433 1.00 77.12 99 GLY A C 1
ATOM 831 O O . GLY A 1 99 ? 20.650 -3.529 -8.222 1.00 77.12 99 GLY A O 1
ATOM 832 N N . PRO A 1 100 ? 22.820 -3.212 -7.871 1.00 73.81 100 PRO A N 1
ATOM 833 C CA . PRO A 1 100 ? 23.047 -2.683 -9.221 1.00 73.81 100 PRO A CA 1
ATOM 834 C C . PRO A 1 100 ? 22.821 -3.720 -10.335 1.00 73.81 100 PRO A C 1
ATOM 836 O O . PRO A 1 100 ? 22.390 -3.364 -11.430 1.00 73.81 100 PRO A O 1
ATOM 839 N N . LEU A 1 101 ? 23.090 -5.004 -10.068 1.00 75.44 101 LEU A N 1
ATOM 840 C CA . LEU A 1 101 ? 22.943 -6.076 -11.060 1.00 75.44 101 LEU A CA 1
ATOM 841 C C . LEU A 1 101 ? 21.480 -6.362 -11.406 1.00 75.44 101 LEU A C 1
ATOM 843 O O . LEU A 1 101 ? 21.184 -6.681 -12.556 1.00 75.44 101 LEU A O 1
ATOM 847 N N . ASP A 1 102 ? 20.571 -6.233 -10.440 1.00 79.69 102 ASP A N 1
ATOM 848 C CA . ASP A 1 102 ? 19.145 -6.422 -10.696 1.00 79.69 102 ASP A CA 1
ATOM 849 C C . ASP A 1 102 ? 18.615 -5.339 -11.632 1.00 79.69 102 ASP A C 1
ATOM 851 O O . ASP A 1 102 ? 17.978 -5.652 -12.631 1.00 79.69 102 ASP A O 1
ATOM 855 N N . GLY A 1 103 ? 19.000 -4.079 -11.401 1.00 79.00 103 GLY A N 1
ATOM 856 C CA . GLY A 1 103 ? 18.658 -2.970 -12.291 1.00 79.00 103 GLY A CA 1
ATOM 857 C C . GLY A 1 103 ? 19.069 -3.221 -13.747 1.00 79.00 103 GL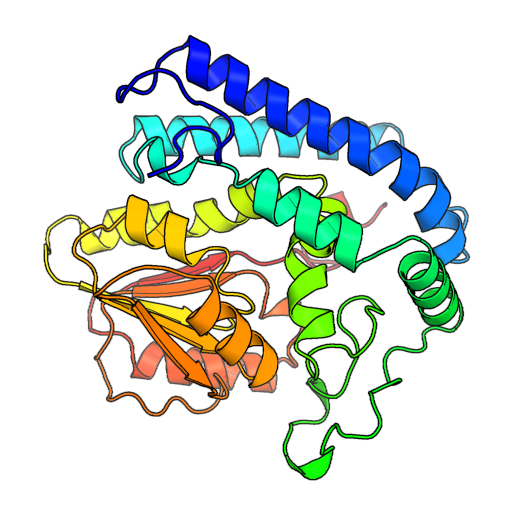Y A C 1
ATOM 858 O O . GLY A 1 103 ? 18.293 -2.948 -14.661 1.00 79.00 103 GLY A O 1
ATOM 859 N N . VAL A 1 104 ? 20.246 -3.816 -13.985 1.00 81.00 104 VAL A N 1
ATOM 860 C CA . VAL A 1 104 ? 20.690 -4.200 -15.341 1.00 81.00 104 VAL A CA 1
ATOM 861 C C . VAL A 1 104 ? 19.801 -5.296 -15.941 1.00 81.00 104 VAL A C 1
ATOM 863 O O . VAL A 1 104 ? 19.433 -5.209 -17.113 1.00 81.00 104 VAL A O 1
ATOM 866 N N . ARG A 1 105 ? 19.407 -6.305 -15.155 1.00 84.44 105 ARG A N 1
ATOM 867 C CA . ARG A 1 105 ? 18.511 -7.386 -15.611 1.00 84.44 105 ARG A CA 1
ATOM 868 C C . ARG A 1 105 ? 17.095 -6.889 -15.891 1.00 84.44 105 ARG A C 1
ATOM 870 O O . ARG A 1 105 ? 16.489 -7.301 -16.877 1.00 84.44 105 ARG A O 1
ATOM 877 N N . VAL A 1 106 ? 16.573 -5.995 -15.052 1.00 84.12 106 VAL A N 1
ATOM 878 C CA . VAL A 1 106 ? 15.289 -5.305 -15.257 1.00 84.12 106 VAL A CA 1
ATOM 879 C C . VAL A 1 106 ? 15.326 -4.533 -16.578 1.00 84.12 106 VAL A C 1
ATOM 881 O O . VAL A 1 106 ? 14.455 -4.721 -17.425 1.00 84.12 106 VAL A O 1
ATOM 884 N N . LEU A 1 107 ? 16.381 -3.740 -16.802 1.00 81.31 107 LEU A N 1
ATOM 885 C CA . LEU A 1 107 ? 16.593 -2.991 -18.045 1.00 81.31 107 LEU A CA 1
ATOM 886 C C . LEU A 1 107 ? 16.635 -3.899 -19.278 1.00 81.31 107 LEU A C 1
ATOM 888 O O . LEU A 1 107 ? 16.006 -3.607 -20.296 1.00 81.31 107 LEU A O 1
ATOM 892 N N . GLN A 1 108 ? 17.370 -5.006 -19.189 1.00 83.69 108 GLN A N 1
ATOM 893 C CA . GLN A 1 108 ? 17.495 -5.964 -20.280 1.00 83.69 108 GLN A CA 1
ATOM 894 C C . GLN A 1 108 ? 16.151 -6.622 -20.613 1.00 83.69 108 GLN A C 1
ATOM 896 O O . GLN A 1 108 ? 15.775 -6.668 -21.786 1.00 83.69 108 GLN A O 1
ATOM 901 N N . ARG A 1 109 ? 15.405 -7.079 -19.599 1.00 87.19 109 ARG A N 1
ATOM 902 C CA . ARG A 1 109 ? 14.072 -7.669 -19.785 1.00 87.19 109 ARG A CA 1
ATOM 903 C C . ARG A 1 109 ? 13.085 -6.674 -20.374 1.00 87.19 109 ARG A C 1
ATOM 905 O O .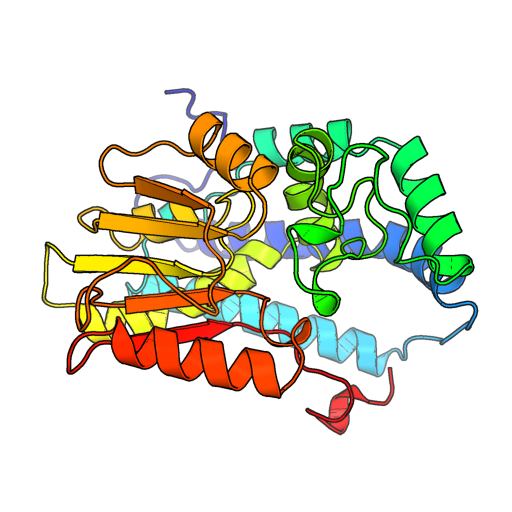 ARG A 1 109 ? 12.370 -7.027 -21.305 1.00 87.19 109 ARG A O 1
ATOM 912 N N . ALA A 1 110 ? 13.084 -5.435 -19.899 1.00 82.81 110 ALA A N 1
ATOM 913 C CA . ALA A 1 110 ? 12.215 -4.399 -20.435 1.00 82.81 110 ALA A CA 1
ATOM 914 C C . ALA A 1 110 ? 12.516 -4.085 -21.907 1.00 82.81 110 ALA A C 1
ATOM 916 O O . ALA A 1 110 ? 11.596 -4.074 -22.720 1.00 82.81 110 ALA A O 1
ATOM 917 N N . LYS A 1 111 ? 13.798 -3.963 -22.288 1.00 81.38 111 LYS A N 1
ATOM 918 C CA . LYS A 1 111 ? 14.205 -3.785 -23.695 1.00 81.38 111 LYS A CA 1
ATOM 919 C C . LYS A 1 111 ? 13.755 -4.944 -24.593 1.00 81.38 111 LYS A C 1
ATOM 921 O O . LYS A 1 111 ? 13.475 -4.747 -25.770 1.00 81.38 111 LYS A O 1
ATOM 926 N N . GLN A 1 112 ? 13.712 -6.158 -24.050 1.00 85.56 112 GLN A N 1
ATOM 927 C CA . GLN A 1 112 ? 13.254 -7.360 -24.753 1.00 85.56 112 GLN A CA 1
ATOM 928 C C . GLN A 1 112 ? 11.738 -7.577 -24.646 1.00 85.56 112 GLN A C 1
ATOM 930 O O . GLN A 1 112 ? 11.229 -8.562 -25.174 1.00 85.56 112 GLN A O 1
ATOM 935 N N . ASN A 1 113 ? 11.025 -6.700 -23.932 1.00 82.81 113 ASN A N 1
ATOM 936 C CA . ASN A 1 113 ? 9.639 -6.890 -23.523 1.00 82.81 113 ASN A CA 1
ATOM 937 C C . ASN A 1 113 ? 9.381 -8.287 -22.910 1.00 82.81 113 ASN A C 1
ATOM 939 O O . ASN A 1 113 ? 8.340 -8.907 -23.125 1.00 82.81 113 ASN A O 1
ATOM 943 N N . ASN A 1 114 ? 10.350 -8.808 -22.153 1.00 86.50 114 ASN A N 1
ATOM 944 C CA . ASN A 1 114 ? 10.293 -10.134 -21.549 1.00 86.50 114 ASN A CA 1
ATOM 945 C C . ASN A 1 114 ? 9.709 -10.059 -20.134 1.00 86.50 114 ASN A C 1
ATOM 947 O O . ASN A 1 114 ? 10.431 -9.990 -19.141 1.00 86.50 114 ASN A O 1
ATOM 951 N N . TRP A 1 115 ? 8.382 -10.069 -20.052 1.00 85.88 115 TRP A N 1
ATOM 952 C CA . TRP A 1 115 ? 7.634 -10.049 -18.792 1.00 85.88 115 TRP A CA 1
ATOM 953 C C . TRP A 1 115 ? 7.187 -11.442 -18.318 1.00 85.88 115 TRP A C 1
ATOM 955 O O . TRP A 1 115 ? 6.494 -11.542 -17.309 1.00 85.88 115 TRP A O 1
ATOM 965 N N . LYS A 1 116 ? 7.561 -12.516 -19.031 1.00 89.19 116 LYS A N 1
ATOM 966 C CA . LYS A 1 116 ? 7.165 -13.911 -18.739 1.00 89.19 116 LYS A CA 1
ATOM 967 C C . LYS A 1 116 ? 8.277 -14.748 -18.097 1.00 89.19 116 LYS A C 1
ATOM 969 O O . LYS A 1 116 ? 8.083 -15.934 -17.836 1.00 89.19 116 LYS A O 1
ATOM 974 N N . GLU A 1 117 ? 9.445 -14.154 -17.874 1.00 90.25 117 GLU A N 1
ATOM 975 C CA . GLU A 1 117 ? 10.550 -14.804 -17.175 1.00 90.25 117 GLU A CA 1
ATOM 976 C C . GLU A 1 117 ? 10.216 -14.951 -15.688 1.00 90.25 117 GLU A C 1
ATOM 978 O O . GLU A 1 117 ? 10.236 -13.980 -14.934 1.00 90.25 117 GLU A O 1
ATOM 983 N N . LEU A 1 118 ? 9.879 -16.175 -15.288 1.00 91.25 118 LEU A N 1
ATOM 984 C CA . LEU A 1 118 ? 9.528 -16.549 -13.921 1.00 91.25 118 LEU A CA 1
ATOM 985 C C . LEU A 1 118 ? 10.597 -17.483 -13.342 1.00 91.25 118 LEU A C 1
ATOM 987 O O . LEU A 1 118 ? 11.238 -18.212 -14.108 1.00 91.25 118 LEU A O 1
ATOM 991 N N . PRO A 1 119 ? 10.786 -17.498 -12.012 1.00 90.75 119 PRO A N 1
ATOM 992 C CA . PRO A 1 119 ? 11.760 -18.382 -11.396 1.00 90.75 119 PRO A CA 1
ATOM 993 C C . PRO A 1 119 ? 11.324 -19.847 -11.542 1.00 90.75 119 PRO A C 1
ATOM 995 O O . PRO A 1 119 ? 10.136 -20.150 -11.663 1.00 90.75 119 PRO A O 1
ATOM 998 N N . LEU A 1 120 ? 12.289 -20.771 -11.531 1.00 90.88 120 LEU A N 1
ATOM 999 C CA . LEU A 1 120 ? 12.050 -22.191 -11.835 1.00 90.88 120 LEU A CA 1
ATOM 1000 C C . LEU A 1 120 ? 11.059 -22.872 -10.882 1.00 90.88 120 LEU A C 1
ATOM 1002 O O . LEU A 1 120 ? 10.390 -23.820 -11.280 1.00 90.88 120 LEU A O 1
ATOM 1006 N N . HIS A 1 121 ? 10.967 -22.404 -9.638 1.00 91.25 121 HIS A N 1
ATOM 1007 C CA . HIS A 1 121 ? 10.070 -22.957 -8.625 1.00 91.25 121 HIS A CA 1
ATOM 1008 C C . HIS A 1 121 ? 8.644 -22.390 -8.682 1.00 91.25 121 HIS A C 1
ATOM 1010 O O . HIS A 1 121 ? 7.802 -22.822 -7.899 1.00 91.25 121 HIS A O 1
ATOM 1016 N N . ALA A 1 122 ? 8.352 -21.435 -9.573 1.00 90.75 122 ALA A N 1
ATOM 1017 C CA . ALA A 1 122 ? 6.996 -20.925 -9.745 1.00 90.75 122 ALA A CA 1
ATOM 1018 C C . ALA A 1 122 ? 6.102 -21.991 -10.403 1.00 90.75 122 ALA A C 1
ATOM 1020 O O . ALA A 1 122 ? 6.263 -22.313 -11.584 1.00 90.75 122 ALA A O 1
ATOM 1021 N N . ASP A 1 123 ? 5.137 -22.522 -9.648 1.00 91.44 123 ASP A N 1
ATOM 1022 C CA . ASP A 1 123 ? 4.133 -23.445 -10.180 1.00 91.44 123 ASP A CA 1
ATOM 1023 C C . ASP A 1 123 ? 3.122 -22.693 -11.049 1.00 91.44 123 ASP A C 1
ATOM 1025 O O . ASP A 1 123 ? 2.229 -22.007 -10.557 1.00 91.44 123 ASP A O 1
ATOM 1029 N N . LYS A 1 124 ? 3.252 -22.844 -12.366 1.00 90.00 124 LYS A N 1
ATOM 1030 C CA . LYS A 1 124 ? 2.394 -22.161 -13.339 1.00 90.00 124 LYS A CA 1
ATOM 1031 C C . LYS A 1 124 ? 0.949 -22.658 -13.324 1.00 90.00 124 LYS A C 1
ATOM 1033 O O . LYS A 1 124 ? 0.076 -21.926 -13.764 1.00 90.00 124 LYS A O 1
ATOM 1038 N N . ASN A 1 125 ? 0.679 -23.861 -12.820 1.00 92.56 125 ASN A N 1
ATOM 1039 C CA . ASN A 1 125 ? -0.682 -24.400 -12.782 1.00 92.56 125 ASN A CA 1
ATOM 1040 C C . ASN A 1 125 ? -1.477 -23.890 -11.573 1.00 92.56 125 ASN A C 1
ATOM 1042 O O . ASN A 1 125 ? -2.702 -23.986 -11.559 1.00 92.56 125 ASN A O 1
ATOM 1046 N N . ALA A 1 126 ? -0.790 -23.350 -10.563 1.00 91.94 126 ALA A N 1
ATOM 1047 C CA . ALA A 1 126 ? -1.408 -22.855 -9.338 1.00 91.94 126 ALA A CA 1
ATOM 1048 C C . ALA A 1 126 ? -1.987 -21.434 -9.466 1.00 91.94 126 ALA A C 1
ATOM 1050 O O . ALA A 1 126 ? -2.730 -21.008 -8.582 1.00 91.94 126 ALA A O 1
ATOM 1051 N N . TYR A 1 127 ? -1.671 -20.696 -10.539 1.00 94.44 127 TYR A N 1
ATOM 1052 C CA . TYR A 1 127 ? -2.053 -19.289 -10.682 1.00 94.44 127 TYR A CA 1
ATOM 1053 C C . TYR A 1 127 ? -2.742 -18.991 -12.020 1.00 94.44 127 TYR A C 1
ATOM 1055 O O . TYR A 1 127 ? -2.416 -19.610 -13.032 1.00 94.44 127 TYR A O 1
ATOM 1063 N N . PRO A 1 128 ? -3.650 -17.999 -12.064 1.00 94.06 128 PRO A N 1
ATOM 1064 C CA . PRO A 1 128 ? -4.228 -17.522 -13.315 1.00 94.06 128 PRO A CA 1
ATOM 1065 C C . PRO A 1 128 ? -3.174 -16.964 -14.282 1.00 94.06 128 PRO A C 1
ATOM 1067 O O . PRO A 1 128 ? -2.236 -16.285 -13.864 1.00 94.06 128 PRO A O 1
ATOM 1070 N N . ASP A 1 129 ? -3.396 -17.129 -15.588 1.00 93.19 129 ASP A N 1
ATOM 1071 C CA . ASP A 1 129 ? -2.465 -16.679 -16.637 1.00 93.19 129 ASP A CA 1
ATOM 1072 C C . ASP A 1 129 ? -2.081 -15.195 -16.541 1.00 93.19 129 ASP A C 1
ATOM 1074 O O . ASP A 1 129 ? -0.937 -14.827 -16.809 1.00 93.19 129 ASP A O 1
ATOM 1078 N N . TYR A 1 130 ? -3.016 -14.325 -16.138 1.00 92.69 130 TYR A N 1
ATOM 1079 C CA . TYR A 1 130 ? -2.753 -12.887 -16.011 1.00 92.69 130 TYR A CA 1
ATOM 1080 C C . TYR A 1 130 ? -1.747 -12.560 -14.893 1.00 92.69 130 TYR A C 1
ATOM 1082 O O . TYR A 1 130 ? -1.133 -11.493 -14.918 1.00 92.69 130 TYR A O 1
ATOM 1090 N N . TYR A 1 131 ? -1.576 -13.466 -13.926 1.00 94.25 131 TYR A N 1
ATOM 1091 C CA . TYR A 1 131 ? -0.674 -13.317 -12.787 1.00 94.25 131 TYR A CA 1
ATOM 1092 C C . TYR A 1 131 ? 0.733 -13.866 -13.065 1.00 94.25 131 TYR A C 1
ATOM 1094 O O . TYR A 1 131 ? 1.697 -13.452 -12.422 1.00 94.25 131 TYR A O 1
ATOM 1102 N N . LEU A 1 132 ? 0.877 -14.767 -14.045 1.00 92.88 132 LEU A N 1
ATOM 1103 C CA . LEU A 1 132 ? 2.136 -15.418 -14.426 1.00 92.88 132 LEU A CA 1
ATOM 1104 C C . LEU A 1 132 ? 3.063 -14.478 -15.210 1.00 92.88 132 LEU A C 1
ATOM 1106 O O . LEU A 1 132 ? 3.395 -14.698 -16.378 1.00 92.88 132 LEU A O 1
ATOM 1110 N N . ARG A 1 133 ? 3.487 -13.405 -14.545 1.00 90.94 133 ARG A N 1
ATOM 1111 C CA . ARG A 1 133 ? 4.338 -12.360 -15.099 1.00 90.94 133 ARG A CA 1
ATOM 1112 C C . ARG A 1 133 ? 5.219 -11.704 -14.047 1.00 90.94 133 ARG A C 1
ATOM 1114 O O . ARG A 1 133 ? 4.930 -11.726 -12.856 1.00 90.94 133 ARG A O 1
ATOM 1121 N N . THR A 1 134 ? 6.278 -11.055 -14.507 1.00 86.88 134 THR A N 1
ATOM 1122 C CA . 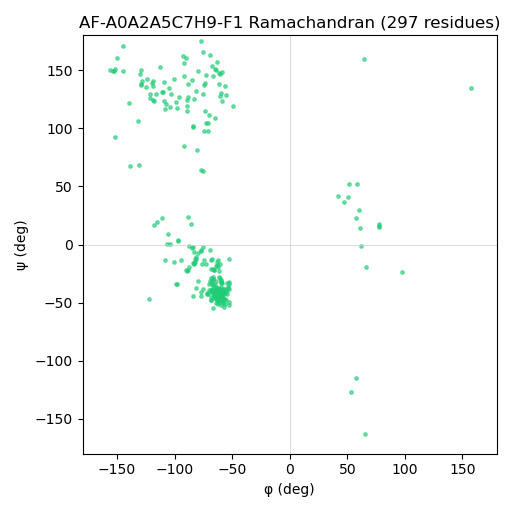THR A 1 134 ? 7.085 -10.155 -13.683 1.00 86.88 134 THR A CA 1
ATOM 1123 C C . THR A 1 134 ? 6.346 -8.839 -13.433 1.00 86.88 134 THR A C 1
ATOM 1125 O O . THR A 1 134 ? 5.797 -8.262 -14.376 1.00 86.88 134 THR A O 1
ATOM 1128 N N . PHE A 1 135 ? 6.423 -8.311 -12.213 1.00 81.62 135 PHE A N 1
ATOM 1129 C CA . PHE A 1 135 ? 6.019 -6.943 -11.874 1.00 81.62 135 PHE A CA 1
ATOM 1130 C C . PHE A 1 135 ? 7.041 -5.932 -12.403 1.00 81.62 135 PHE A C 1
ATOM 1132 O O . PHE A 1 135 ? 8.180 -5.976 -11.962 1.00 81.62 135 PHE A O 1
ATOM 1139 N N . HIS A 1 136 ? 6.686 -5.060 -13.355 1.00 82.00 136 HIS A N 1
ATOM 1140 C CA . HIS A 1 136 ? 7.617 -4.089 -13.973 1.00 82.00 136 HIS A CA 1
ATOM 1141 C C . HIS A 1 136 ? 9.014 -4.660 -14.298 1.00 82.00 136 HIS A C 1
ATOM 1143 O O . HIS A 1 136 ? 10.036 -4.019 -14.057 1.00 82.00 136 HIS A O 1
ATOM 1149 N N . TRP A 1 137 ? 9.062 -5.886 -14.832 1.00 84.75 137 TRP A N 1
ATOM 1150 C CA . TRP A 1 137 ? 10.306 -6.609 -15.126 1.00 84.75 137 TRP A CA 1
ATOM 1151 C C . TRP A 1 137 ? 11.229 -6.823 -13.917 1.00 84.75 137 TRP A C 1
ATOM 1153 O O . TRP A 1 137 ? 12.417 -7.036 -14.121 1.00 84.75 137 TRP A O 1
ATOM 1163 N N . GLN A 1 138 ? 10.720 -6.787 -12.682 1.00 88.75 138 GLN A N 1
ATOM 1164 C CA . GLN A 1 138 ? 11.442 -7.117 -11.449 1.00 88.75 138 GLN A CA 1
ATOM 1165 C C . GLN A 1 138 ? 11.808 -8.607 -11.415 1.00 88.75 138 GLN A C 1
ATOM 1167 O O . GLN A 1 138 ? 11.074 -9.465 -11.919 1.00 88.75 138 GLN A O 1
ATOM 1172 N N . THR A 1 139 ? 12.973 -8.934 -10.851 1.00 88.38 139 THR A N 1
ATOM 1173 C CA . THR A 1 139 ? 13.427 -10.330 -10.722 1.00 88.38 139 THR A CA 1
ATOM 1174 C C . THR A 1 139 ? 12.467 -11.129 -9.862 1.00 88.38 139 THR A C 1
ATOM 1176 O O . THR A 1 139 ? 11.941 -10.624 -8.878 1.00 88.38 139 THR A O 1
ATOM 1179 N N . ASP A 1 140 ? 12.200 -12.355 -10.308 1.00 91.31 140 ASP A N 1
ATOM 1180 C CA . ASP A 1 140 ? 11.263 -13.318 -9.727 1.00 91.31 140 ASP A CA 1
ATOM 1181 C C . ASP A 1 140 ? 9.780 -12.906 -9.684 1.00 91.31 140 ASP A C 1
ATOM 1183 O O . ASP A 1 140 ? 8.939 -13.701 -9.264 1.00 91.31 140 ASP A O 1
ATOM 1187 N N . GLY A 1 141 ? 9.419 -11.705 -10.146 1.00 91.62 141 GLY A N 1
ATOM 1188 C CA . GLY A 1 141 ? 8.030 -11.245 -10.164 1.00 91.62 141 GLY A CA 1
ATOM 1189 C C . GLY A 1 141 ? 7.409 -11.256 -8.769 1.00 91.62 141 GLY A C 1
ATOM 1190 O O . GLY A 1 141 ? 7.854 -10.526 -7.896 1.00 91.62 141 GLY A O 1
ATOM 1191 N N . TRP A 1 142 ? 6.397 -12.088 -8.547 1.00 92.69 142 TRP A N 1
ATOM 1192 C CA . TRP A 1 142 ? 5.711 -12.211 -7.255 1.00 92.69 142 TRP A CA 1
ATOM 1193 C C . TRP A 1 142 ? 6.069 -13.494 -6.495 1.00 92.69 142 TRP A C 1
ATOM 1195 O O . TRP A 1 142 ? 5.415 -13.826 -5.511 1.00 92.69 142 TRP A O 1
ATOM 1205 N N . PHE A 1 143 ? 7.067 -14.244 -6.965 1.00 95.19 143 PHE A N 1
ATOM 1206 C CA . PHE A 1 143 ? 7.274 -15.646 -6.591 1.00 95.19 143 PHE A CA 1
ATOM 1207 C C . PHE A 1 143 ? 8.529 -15.868 -5.739 1.00 95.19 143 PHE A C 1
ATOM 1209 O O . PHE A 1 143 ? 9.093 -16.957 -5.765 1.00 95.19 143 PHE A O 1
ATOM 1216 N N . SER A 1 144 ? 9.045 -14.851 -5.042 1.00 94.88 144 SER A N 1
ATOM 1217 C CA . SER A 1 144 ? 10.149 -15.057 -4.098 1.00 94.88 144 SER A CA 1
ATOM 1218 C C . SER A 1 144 ? 10.180 -14.02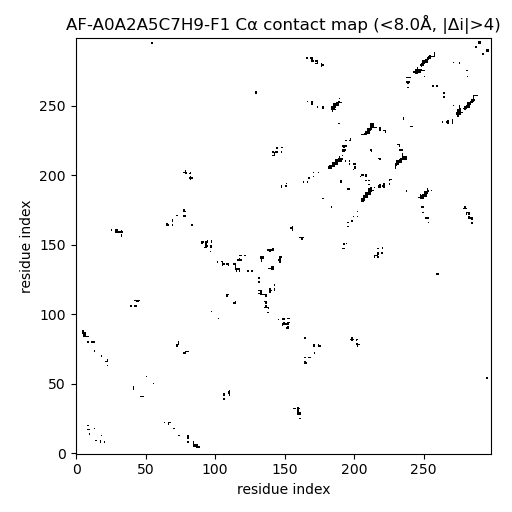2 -2.975 1.00 94.88 144 SER A C 1
ATOM 1220 O O . SER A 1 144 ? 9.820 -12.855 -3.158 1.00 94.88 144 SER A O 1
ATOM 1222 N N . GLU A 1 145 ? 10.672 -14.436 -1.802 1.00 94.56 145 GLU A N 1
ATOM 1223 C CA . GLU A 1 145 ? 10.970 -13.526 -0.684 1.00 94.56 145 GLU A CA 1
ATOM 1224 C C . GLU A 1 145 ? 11.996 -12.454 -1.092 1.00 94.56 145 GLU A C 1
ATOM 1226 O O . GLU A 1 145 ? 11.943 -11.310 -0.642 1.00 94.56 145 GLU A O 1
ATOM 1231 N N . GLU A 1 146 ? 12.919 -12.810 -1.983 1.00 92.69 146 GLU A N 1
ATOM 1232 C CA . GLU A 1 146 ? 13.885 -11.887 -2.563 1.00 92.69 146 GLU A CA 1
ATOM 1233 C C . GLU A 1 146 ? 13.192 -10.768 -3.352 1.00 92.69 146 GLU A C 1
ATOM 1235 O O . GLU A 1 146 ? 13.521 -9.592 -3.176 1.00 92.69 146 GLU A O 1
ATOM 1240 N N . SER A 1 147 ? 12.187 -11.089 -4.161 1.00 94.38 147 SER A N 1
ATOM 1241 C CA . SER A 1 147 ? 11.389 -10.071 -4.842 1.00 94.38 147 SER A CA 1
ATOM 1242 C C . SER A 1 147 ? 10.651 -9.159 -3.851 1.00 94.38 147 SER A C 1
ATOM 1244 O O . SER A 1 147 ? 10.723 -7.931 -3.960 1.00 94.38 147 SER A O 1
ATOM 1246 N N . ALA A 1 148 ? 10.047 -9.737 -2.805 1.00 95.25 148 ALA A N 1
ATOM 1247 C CA . ALA A 1 148 ? 9.360 -8.982 -1.755 1.00 95.25 148 ALA A CA 1
ATOM 1248 C C . ALA A 1 148 ? 10.282 -7.948 -1.079 1.00 95.25 148 ALA A C 1
ATOM 1250 O O . ALA A 1 148 ? 9.895 -6.795 -0.896 1.00 95.25 148 ALA A O 1
ATOM 1251 N N . LYS A 1 149 ? 11.542 -8.313 -0.792 1.00 93.81 149 LYS A N 1
ATOM 1252 C CA . LYS A 1 149 ? 12.546 -7.394 -0.218 1.00 93.81 149 LYS A CA 1
ATOM 1253 C C . LYS A 1 149 ? 12.825 -6.177 -1.102 1.00 93.81 149 LYS A C 1
ATOM 1255 O O . LYS A 1 149 ? 13.140 -5.115 -0.575 1.00 93.81 149 LYS A O 1
ATOM 1260 N N . ARG A 1 150 ? 12.741 -6.307 -2.428 1.00 92.62 150 ARG A N 1
ATOM 1261 C CA . ARG A 1 150 ? 13.065 -5.250 -3.414 1.00 92.62 150 ARG A CA 1
ATOM 1262 C C . ARG A 1 150 ? 11.876 -4.358 -3.758 1.00 92.62 150 ARG A C 1
ATOM 1264 O O . ARG A 1 150 ? 12.050 -3.230 -4.222 1.00 92.62 150 ARG A O 1
ATOM 1271 N N . TYR A 1 151 ? 10.673 -4.882 -3.544 1.00 92.81 151 TYR A N 1
ATOM 1272 C CA . TYR A 1 151 ? 9.427 -4.293 -4.009 1.00 92.81 151 TYR A CA 1
ATOM 1273 C C . TYR A 1 151 ? 9.223 -2.856 -3.520 1.00 92.81 151 TYR A C 1
ATOM 1275 O O . TYR A 1 151 ? 8.991 -1.961 -4.329 1.00 92.81 151 TYR A O 1
ATOM 1283 N N . ASP A 1 152 ? 9.355 -2.610 -2.214 1.00 92.06 152 ASP A N 1
ATOM 1284 C CA . ASP A 1 152 ? 9.008 -1.308 -1.635 1.00 92.06 152 ASP A CA 1
ATOM 1285 C C . ASP A 1 152 ? 9.922 -0.173 -2.123 1.00 92.06 152 ASP A C 1
ATOM 1287 O O . ASP A 1 152 ? 9.428 0.917 -2.428 1.00 92.06 152 ASP A O 1
ATOM 1291 N N . PHE A 1 153 ? 11.229 -0.420 -2.280 1.00 90.69 153 PHE A N 1
ATOM 1292 C CA . PHE A 1 153 ? 12.134 0.533 -2.928 1.00 90.69 153 PHE A CA 1
ATOM 1293 C C . PHE A 1 153 ? 11.735 0.778 -4.383 1.00 90.69 153 PHE A C 1
ATOM 1295 O O . PHE A 1 153 ? 11.620 1.933 -4.791 1.00 90.69 153 PHE A O 1
ATOM 1302 N N . THR A 1 154 ? 11.504 -0.287 -5.154 1.00 88.31 154 THR A N 1
ATOM 1303 C CA . THR A 1 154 ? 11.181 -0.189 -6.585 1.00 88.31 154 THR A CA 1
ATOM 1304 C C . THR A 1 154 ? 9.898 0.606 -6.806 1.00 88.31 154 THR A C 1
ATOM 1306 O O . THR A 1 154 ? 9.877 1.535 -7.610 1.00 88.31 154 THR A O 1
ATOM 1309 N N . VAL A 1 155 ? 8.849 0.319 -6.036 1.00 90.25 155 VAL A N 1
ATOM 1310 C CA . VAL A 1 155 ? 7.574 1.043 -6.086 1.00 90.25 155 VAL A CA 1
ATOM 1311 C C . VAL A 1 155 ? 7.756 2.506 -5.700 1.00 90.25 155 VAL A C 1
ATOM 1313 O O . VAL A 1 155 ? 7.297 3.393 -6.419 1.00 90.25 155 VAL A O 1
ATOM 1316 N N . GLN A 1 156 ? 8.461 2.787 -4.600 1.00 90.00 156 GLN A N 1
ATOM 1317 C CA . GLN A 1 156 ? 8.736 4.168 -4.216 1.00 90.00 156 GLN A CA 1
ATOM 1318 C C . GLN A 1 156 ? 9.521 4.900 -5.300 1.00 90.00 156 GLN A C 1
ATOM 1320 O O . GLN A 1 156 ? 9.178 6.023 -5.645 1.0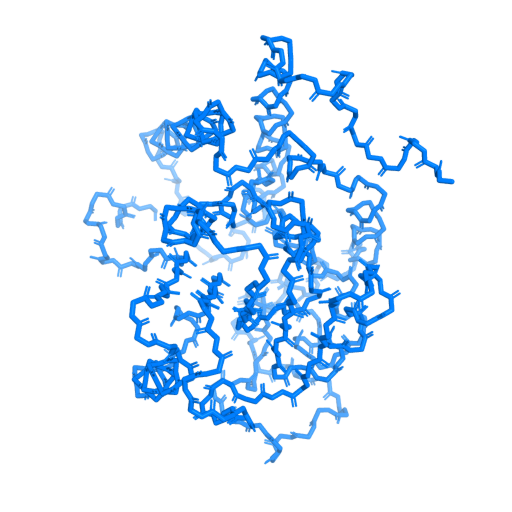0 90.00 156 GLN A O 1
ATOM 1325 N N . PHE A 1 157 ? 10.532 4.272 -5.889 1.00 86.81 157 PHE A N 1
ATOM 1326 C CA . PHE A 1 157 ? 11.318 4.862 -6.961 1.00 86.81 157 PH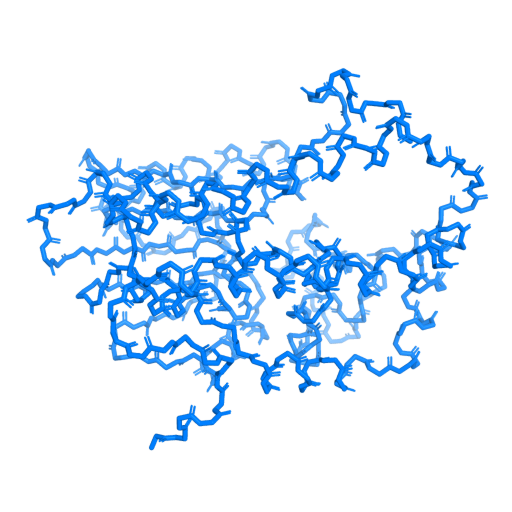E A CA 1
ATOM 1327 C C . PHE A 1 157 ? 10.475 5.155 -8.215 1.00 86.81 157 PHE A C 1
ATOM 1329 O O . PHE A 1 157 ? 10.556 6.265 -8.747 1.00 86.81 157 PHE A O 1
ATOM 1336 N N . LEU A 1 158 ? 9.627 4.212 -8.647 1.00 84.25 158 LEU A N 1
ATOM 1337 C CA . LEU A 1 158 ? 8.729 4.367 -9.800 1.00 84.25 158 LEU A CA 1
ATOM 1338 C C . LEU A 1 158 ? 7.737 5.519 -9.613 1.00 84.25 158 LEU A C 1
ATOM 1340 O O . LEU A 1 158 ? 7.551 6.328 -10.521 1.00 84.25 158 LEU A O 1
ATOM 1344 N N . PHE A 1 159 ? 7.167 5.655 -8.415 1.00 88.06 159 PHE A N 1
ATOM 1345 C CA . PHE A 1 159 ? 6.269 6.760 -8.072 1.00 88.06 159 PHE A CA 1
ATOM 1346 C C . PHE A 1 159 ? 7.007 8.016 -7.597 1.00 88.06 159 PHE A C 1
ATOM 1348 O O . PHE A 1 159 ? 6.416 8.884 -6.964 1.00 88.06 159 PHE A O 1
ATOM 1355 N N . GLY A 1 160 ? 8.308 8.143 -7.861 1.00 87.50 160 GLY A N 1
ATOM 1356 C CA . GLY A 1 160 ? 9.073 9.342 -7.525 1.00 87.50 160 GLY A CA 1
ATOM 1357 C C . GLY A 1 160 ? 9.105 9.676 -6.027 1.00 87.50 160 GLY A C 1
ATOM 1358 O O . GLY A 1 160 ? 9.174 10.838 -5.640 1.00 87.50 160 GLY A O 1
ATOM 1359 N N . GLY A 1 161 ? 9.028 8.664 -5.172 1.00 89.56 161 GLY A N 1
ATOM 1360 C CA . GLY A 1 161 ? 9.081 8.753 -3.716 1.00 89.56 161 GLY A CA 1
ATOM 1361 C C . GLY A 1 161 ? 7.790 9.220 -3.053 1.00 89.56 161 GLY A C 1
ATOM 1362 O O . GLY A 1 161 ? 7.835 9.667 -1.905 1.00 89.56 161 GLY A O 1
ATOM 1363 N N . VAL A 1 162 ? 6.658 9.165 -3.761 1.00 92.81 162 VAL A N 1
ATOM 1364 C CA . VAL A 1 162 ? 5.341 9.526 -3.217 1.00 92.81 162 VAL A CA 1
ATOM 1365 C C . VAL A 1 162 ? 4.341 8.370 -3.197 1.00 92.81 162 VAL A C 1
ATOM 1367 O O . VAL A 1 162 ? 3.156 8.613 -2.994 1.00 92.81 162 VAL A O 1
ATOM 1370 N N . ALA A 1 163 ? 4.786 7.113 -3.320 1.00 94.00 163 ALA A N 1
ATOM 1371 C CA . ALA A 1 163 ? 3.876 5.963 -3.310 1.00 94.00 163 ALA A CA 1
ATOM 1372 C C . ALA A 1 163 ? 3.029 5.913 -2.028 1.00 94.00 163 ALA A C 1
ATOM 1374 O O . ALA A 1 163 ? 1.821 5.702 -2.084 1.00 94.00 163 ALA A O 1
ATOM 1375 N N . ASP A 1 164 ? 3.636 6.186 -0.871 1.00 94.94 164 ASP A N 1
ATOM 1376 C CA . ASP A 1 164 ? 2.905 6.224 0.402 1.00 94.94 164 ASP A CA 1
ATOM 1377 C C . ASP A 1 164 ? 1.913 7.388 0.479 1.00 94.94 164 ASP A C 1
ATOM 1379 O O . ASP A 1 164 ? 0.804 7.214 0.975 1.00 94.94 164 ASP A O 1
ATOM 1383 N N . VAL A 1 165 ? 2.276 8.556 -0.062 1.00 96.25 165 VAL A N 1
ATOM 1384 C CA . VAL A 1 165 ? 1.373 9.717 -0.152 1.00 96.25 165 VAL A CA 1
ATOM 1385 C C . VAL A 1 165 ? 0.146 9.353 -0.993 1.00 96.25 165 VAL A C 1
ATOM 1387 O O . VAL A 1 165 ? -0.981 9.628 -0.593 1.00 96.25 165 VAL A O 1
ATOM 1390 N N . MET A 1 166 ? 0.359 8.678 -2.127 1.00 96.31 166 MET A N 1
ATOM 1391 C CA . MET A 1 166 ? -0.717 8.208 -3.001 1.00 96.31 166 MET A CA 1
ATOM 1392 C C . MET A 1 166 ? -1.616 7.197 -2.282 1.00 96.31 166 MET A C 1
ATOM 1394 O O . MET A 1 166 ? -2.826 7.395 -2.244 1.00 96.31 166 MET A O 1
ATOM 1398 N N . ARG A 1 167 ? -1.046 6.167 -1.639 1.00 96.88 167 ARG A N 1
ATOM 1399 C CA . ARG A 1 167 ? -1.815 5.147 -0.896 1.00 96.88 167 ARG A CA 1
ATOM 1400 C C . ARG A 1 167 ? -2.680 5.756 0.210 1.00 96.88 167 ARG A C 1
ATOM 1402 O O . ARG A 1 167 ? -3.819 5.334 0.401 1.00 96.88 167 ARG A O 1
ATOM 1409 N N . ARG A 1 168 ? -2.192 6.786 0.919 1.00 97.50 168 ARG A N 1
ATOM 1410 C CA . ARG A 1 168 ? -2.973 7.469 1.971 1.00 97.50 168 ARG A CA 1
ATOM 1411 C C . ARG A 1 168 ? -4.233 8.148 1.462 1.00 97.50 168 ARG A C 1
ATOM 1413 O O . ARG A 1 168 ? -5.145 8.354 2.260 1.00 97.50 168 ARG A O 1
ATOM 1420 N N . MET A 1 169 ? -4.345 8.435 0.164 1.00 97.81 169 MET A N 1
ATOM 1421 C CA . MET A 1 169 ? -5.584 8.973 -0.407 1.00 97.81 169 MET A CA 1
ATOM 1422 C C . MET A 1 169 ? -6.760 7.991 -0.290 1.00 97.81 169 MET A C 1
ATOM 1424 O O . MET A 1 169 ? -7.911 8.420 -0.358 1.00 97.81 169 MET A O 1
ATOM 1428 N N . ALA A 1 170 ? -6.495 6.712 -0.002 1.00 97.81 170 ALA A N 1
ATOM 1429 C CA . ALA A 1 170 ? -7.523 5.732 0.316 1.00 97.81 170 ALA A CA 1
ATOM 1430 C C . ALA A 1 170 ? -8.104 5.861 1.743 1.00 97.81 170 ALA A C 1
ATOM 1432 O O . ALA A 1 170 ? -9.177 5.317 2.006 1.00 97.8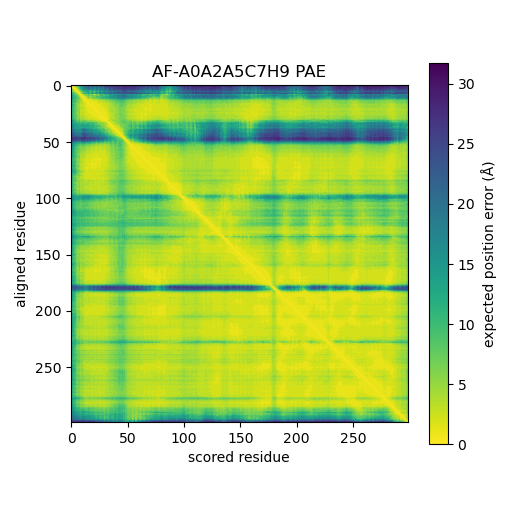1 170 ALA A O 1
ATOM 1433 N N . LEU A 1 171 ? -7.453 6.566 2.678 1.00 97.44 171 LEU A N 1
ATOM 1434 C CA . LEU A 1 171 ? -7.894 6.652 4.082 1.00 97.44 171 LEU A CA 1
ATOM 1435 C C . LEU A 1 171 ? -9.078 7.612 4.326 1.00 97.44 171 LEU A C 1
ATOM 1437 O O . LEU A 1 171 ? -9.965 7.245 5.101 1.00 97.44 171 LEU A O 1
ATOM 1441 N N . PRO A 1 172 ? -9.166 8.809 3.702 1.00 97.06 172 PRO A N 1
ATOM 1442 C CA . PRO A 1 172 ? -10.262 9.745 3.950 1.00 97.06 172 PRO A CA 1
ATOM 1443 C C . PRO A 1 172 ? -11.671 9.194 3.689 1.00 97.06 172 PRO A C 1
ATOM 1445 O O . PRO A 1 172 ? -12.539 9.447 4.527 1.00 97.06 172 PRO A O 1
ATOM 1448 N N . PRO A 1 173 ? -11.950 8.444 2.598 1.00 96.50 173 PRO A N 1
ATOM 1449 C CA . PRO A 1 173 ? -13.261 7.818 2.410 1.00 96.50 173 PRO A CA 1
ATOM 1450 C C . PRO A 1 173 ? -13.645 6.906 3.579 1.00 96.50 173 PRO A C 1
ATOM 1452 O O . PRO A 1 173 ? -14.774 6.955 4.054 1.00 96.50 173 PRO A O 1
ATOM 1455 N N . ILE A 1 174 ? -12.680 6.148 4.102 1.00 95.94 174 ILE A N 1
ATOM 1456 C CA . ILE A 1 174 ? -12.881 5.247 5.237 1.00 95.94 174 ILE A CA 1
ATOM 1457 C C . ILE A 1 174 ? -13.174 6.050 6.490 1.00 95.94 174 ILE A C 1
ATOM 1459 O O . ILE A 1 174 ? -14.227 5.860 7.086 1.00 95.94 174 ILE A O 1
ATOM 1463 N N . ALA A 1 175 ? -12.298 6.993 6.846 1.00 94.56 175 ALA A N 1
ATOM 1464 C CA . ALA A 1 175 ? -12.451 7.822 8.037 1.00 94.56 175 ALA A CA 1
ATOM 1465 C C . ALA A 1 175 ? -13.811 8.535 8.085 1.00 94.56 175 ALA A C 1
ATOM 1467 O O . ALA A 1 175 ? -14.413 8.614 9.151 1.00 94.56 175 ALA A O 1
ATOM 1468 N N . LYS A 1 176 ? -14.334 8.993 6.939 1.00 93.75 176 LYS A N 1
ATOM 1469 C CA . LYS A 1 176 ? -15.681 9.579 6.843 1.00 93.75 176 LYS A CA 1
ATOM 1470 C C . LYS A 1 176 ? -16.777 8.562 7.166 1.00 93.75 176 LYS A C 1
ATOM 1472 O O . LYS A 1 176 ? -17.669 8.875 7.950 1.00 93.75 176 LYS A O 1
ATOM 1477 N N . THR A 1 177 ? -16.693 7.357 6.606 1.00 92.38 177 THR A N 1
ATOM 1478 C CA . THR A 1 177 ? -17.701 6.302 6.782 1.00 92.38 177 THR A CA 1
ATOM 1479 C C . THR A 1 177 ? -17.681 5.679 8.179 1.00 92.38 177 THR A C 1
ATOM 1481 O O . THR A 1 177 ? -18.736 5.475 8.770 1.00 92.38 177 THR A O 1
ATOM 1484 N N . ILE A 1 178 ? -16.502 5.393 8.741 1.00 85.44 178 ILE A N 1
ATOM 1485 C CA . ILE A 1 178 ? -16.375 4.590 9.972 1.00 85.44 178 ILE A CA 1
ATOM 1486 C C . ILE A 1 178 ? -16.242 5.406 11.266 1.00 85.44 178 ILE A C 1
ATOM 1488 O O . ILE A 1 178 ? -16.054 4.821 12.333 1.00 85.44 178 ILE A O 1
ATOM 1492 N N . SER A 1 179 ? -16.327 6.740 11.183 1.00 67.06 179 SER A N 1
ATOM 1493 C CA . SER A 1 179 ? -15.980 7.714 12.241 1.00 67.06 179 SER A CA 1
ATOM 1494 C C . SER A 1 179 ? -16.625 7.503 13.623 1.00 67.06 179 SER A C 1
ATOM 1496 O O . SER A 1 179 ? -16.173 8.103 14.596 1.00 67.06 179 SER A O 1
ATOM 1498 N N . THR A 1 180 ? -17.635 6.638 13.754 1.00 58.22 180 THR A N 1
ATOM 1499 C CA . THR A 1 180 ? -18.366 6.385 15.007 1.00 58.22 180 THR A CA 1
ATOM 1500 C C . THR A 1 180 ? -18.088 5.022 15.656 1.00 58.22 180 THR A C 1
ATOM 1502 O O . THR A 1 180 ? -18.431 4.839 16.826 1.00 58.22 180 THR A O 1
ATOM 1505 N N . ASN A 1 181 ? -17.450 4.063 14.968 1.00 64.44 181 ASN A N 1
ATOM 1506 C CA . ASN A 1 181 ? -17.283 2.699 15.485 1.00 64.44 181 ASN A CA 1
ATOM 1507 C C . ASN A 1 181 ? -15.832 2.400 15.904 1.00 64.44 181 ASN A C 1
ATOM 1509 O O . ASN A 1 181 ? -14.906 2.350 15.100 1.00 64.44 181 ASN A O 1
ATOM 1513 N N . ASN A 1 182 ? -15.636 2.146 17.200 1.00 67.81 182 ASN A N 1
ATOM 1514 C CA . ASN A 1 182 ? -14.324 1.875 17.789 1.00 67.81 182 ASN A CA 1
ATOM 1515 C C . ASN A 1 182 ? -13.789 0.452 17.524 1.00 67.81 182 ASN A C 1
ATOM 1517 O O . ASN A 1 182 ? -12.669 0.160 17.937 1.00 67.81 182 ASN A O 1
ATOM 1521 N N . ASN A 1 183 ? -14.550 -0.446 16.891 1.00 84.75 183 ASN A N 1
ATOM 1522 C CA . ASN A 1 183 ? -14.131 -1.829 16.642 1.00 84.75 183 ASN A CA 1
ATOM 1523 C C . ASN A 1 183 ? -14.529 -2.294 15.235 1.00 84.75 183 ASN A C 1
ATOM 1525 O O . ASN A 1 183 ? -15.383 -3.165 15.070 1.00 84.75 183 ASN A O 1
ATOM 1529 N N . VAL A 1 184 ? -13.904 -1.693 14.226 1.00 93.62 184 VAL A N 1
ATOM 1530 C CA . VAL A 1 184 ? -14.129 -2.029 12.815 1.00 93.62 184 VAL A CA 1
ATOM 1531 C C . VAL A 1 184 ? -13.161 -3.087 12.299 1.00 93.62 184 VAL A C 1
ATOM 1533 O O . VAL A 1 184 ? -12.049 -3.240 12.815 1.00 93.62 184 VAL A O 1
ATOM 1536 N N . LYS A 1 185 ? -13.572 -3.795 11.249 1.00 97.44 185 LYS A N 1
ATOM 1537 C CA . LYS A 1 185 ? -12.739 -4.716 10.478 1.00 97.44 185 LYS A CA 1
ATOM 1538 C C . LYS A 1 185 ? -12.455 -4.116 9.100 1.00 97.44 185 LYS A C 1
ATOM 1540 O O . LYS A 1 185 ? -13.389 -3.802 8.365 1.00 97.44 185 LYS A O 1
ATOM 1545 N N . ILE A 1 186 ? -11.179 -3.969 8.757 1.00 98.19 186 ILE A N 1
ATOM 1546 C CA . ILE A 1 186 ? -10.712 -3.395 7.489 1.00 98.19 186 ILE A CA 1
ATOM 1547 C C . ILE A 1 186 ? -9.968 -4.477 6.708 1.00 98.19 186 ILE A C 1
ATOM 1549 O O . ILE A 1 186 ? -9.085 -5.129 7.265 1.00 98.19 186 ILE A O 1
ATOM 1553 N N . LEU A 1 187 ? -10.322 -4.662 5.438 1.00 98.81 187 LEU A N 1
ATOM 1554 C CA . LEU A 1 187 ? -9.619 -5.543 4.503 1.00 98.81 187 LEU A CA 1
ATOM 1555 C C . LEU A 1 187 ? -8.757 -4.710 3.552 1.00 98.81 187 LEU A C 1
ATOM 1557 O O . LEU A 1 187 ? -9.268 -3.787 2.929 1.00 98.81 187 LEU A O 1
ATOM 1561 N N . GLU A 1 188 ? -7.486 -5.050 3.392 1.00 98.75 188 GLU A N 1
ATOM 1562 C CA . GLU A 1 188 ? -6.637 -4.572 2.301 1.00 98.75 188 GLU A CA 1
ATOM 1563 C C . GLU A 1 188 ? -6.461 -5.692 1.268 1.00 98.75 188 GLU A C 1
ATOM 1565 O O . GLU A 1 188 ? -5.929 -6.759 1.582 1.00 98.75 188 GLU A O 1
ATOM 1570 N N . LEU A 1 189 ? -6.924 -5.448 0.041 1.00 98.62 189 LEU A N 1
ATOM 1571 C CA . LEU A 1 189 ? -6.729 -6.334 -1.105 1.00 98.62 189 LEU A CA 1
ATOM 1572 C C . LEU A 1 189 ? -5.389 -6.064 -1.785 1.00 98.62 189 LEU A C 1
ATOM 1574 O O . LEU A 1 189 ? -5.030 -4.902 -1.972 1.00 98.62 189 LEU A O 1
ATOM 1578 N N . ALA A 1 190 ? -4.726 -7.136 -2.229 1.00 97.44 190 ALA A N 1
ATOM 1579 C CA . ALA A 1 190 ? -3.389 -7.092 -2.823 1.00 97.44 190 ALA A CA 1
ATOM 1580 C C . ALA A 1 190 ? -2.404 -6.320 -1.930 1.00 97.44 190 ALA A C 1
ATOM 1582 O O . ALA A 1 190 ? -1.757 -5.360 -2.351 1.00 97.44 190 ALA A O 1
ATOM 1583 N N . CYS A 1 191 ? -2.344 -6.707 -0.650 1.00 98.06 191 CYS A N 1
ATOM 1584 C CA . CYS A 1 191 ? -1.564 -5.989 0.357 1.00 98.06 191 CYS A CA 1
ATOM 1585 C C . CYS A 1 191 ? -0.046 -6.076 0.126 1.00 98.06 191 CYS A C 1
ATOM 1587 O O . CYS A 1 191 ? 0.715 -5.349 0.769 1.00 98.06 191 CYS A O 1
ATOM 1589 N N . GLY A 1 192 ? 0.415 -6.967 -0.755 1.00 97.25 192 GLY A N 1
ATOM 1590 C CA . GLY A 1 192 ? 1.816 -7.175 -1.075 1.00 97.25 192 GLY A CA 1
ATOM 1591 C C . GLY A 1 192 ? 2.667 -7.423 0.171 1.00 97.25 192 GLY A C 1
ATOM 1592 O O . GLY A 1 192 ? 2.357 -8.275 1.002 1.00 97.25 192 GLY A O 1
ATOM 1593 N N . THR A 1 193 ? 3.737 -6.640 0.328 1.00 96.88 193 THR A N 1
ATOM 1594 C CA . THR A 1 193 ? 4.637 -6.685 1.496 1.00 96.88 193 THR A CA 1
ATOM 1595 C C . THR A 1 193 ? 3.993 -6.166 2.789 1.00 96.88 193 THR A C 1
ATOM 1597 O O . THR A 1 193 ? 4.613 -6.222 3.852 1.00 96.88 193 THR A O 1
ATOM 1600 N N . GLY A 1 194 ? 2.762 -5.651 2.717 1.00 96.88 194 GLY A N 1
ATOM 1601 C CA . GLY A 1 194 ? 2.036 -5.041 3.825 1.00 96.88 194 GLY A CA 1
ATOM 1602 C C . GLY A 1 194 ? 2.493 -3.617 4.149 1.00 96.88 194 GLY A C 1
ATOM 1603 O O . GLY A 1 194 ? 2.166 -3.114 5.222 1.00 96.88 194 GLY A O 1
ATOM 1604 N N . SER A 1 195 ? 3.241 -2.947 3.264 1.00 94.94 195 SER A N 1
ATOM 1605 C CA . SER A 1 195 ? 3.859 -1.640 3.548 1.00 94.94 195 SER A CA 1
ATOM 1606 C C . SER A 1 195 ? 2.868 -0.503 3.833 1.00 94.94 195 SER A C 1
ATOM 1608 O O . SER A 1 195 ? 3.237 0.496 4.456 1.00 94.94 195 SER A O 1
ATOM 1610 N N . PHE A 1 196 ? 1.592 -0.657 3.465 1.00 97.31 196 PHE A N 1
ATOM 1611 C CA . PHE A 1 196 ? 0.542 0.303 3.811 1.00 97.31 196 PHE A CA 1
ATOM 1612 C C . PHE A 1 196 ? -0.133 0.034 5.167 1.00 97.31 196 PHE A C 1
ATOM 1614 O O . PHE A 1 196 ? -0.653 0.961 5.794 1.00 97.31 196 PHE A O 1
ATOM 1621 N N . ILE A 1 197 ? -0.064 -1.198 5.681 1.00 97.62 197 ILE A N 1
ATOM 1622 C CA . ILE A 1 197 ? -0.712 -1.613 6.933 1.00 97.62 197 ILE A CA 1
ATOM 1623 C C . ILE A 1 197 ? -0.338 -0.718 8.127 1.00 97.62 197 ILE A C 1
ATOM 1625 O O . ILE A 1 197 ? -1.254 -0.328 8.855 1.00 97.62 197 ILE A O 1
ATOM 1629 N N . PRO A 1 198 ? 0.931 -0.302 8.340 1.00 96.12 198 PRO A N 1
ATOM 1630 C CA . PRO A 1 198 ? 1.270 0.607 9.437 1.00 96.12 198 PRO A CA 1
ATOM 1631 C C . PRO A 1 198 ? 0.542 1.958 9.366 1.00 96.12 198 PRO A C 1
ATOM 1633 O O . PRO A 1 198 ? 0.218 2.545 10.399 1.00 96.12 198 PRO A O 1
ATOM 1636 N N . GLN A 1 199 ? 0.246 2.446 8.158 1.00 96.56 199 GLN A N 1
ATOM 1637 C CA . GLN A 1 199 ? -0.470 3.706 7.939 1.00 96.56 199 GLN A CA 1
ATOM 1638 C C . GLN A 1 199 ? -1.967 3.531 8.238 1.00 96.56 199 GLN A C 1
ATOM 1640 O O . GLN A 1 199 ? -2.565 4.391 8.887 1.00 96.56 199 GLN A O 1
ATOM 1645 N N . ILE A 1 200 ? -2.547 2.379 7.872 1.00 97.00 200 ILE A N 1
ATOM 1646 C CA . ILE A 1 200 ? -3.913 1.988 8.264 1.00 97.00 200 ILE A CA 1
ATOM 1647 C C . ILE A 1 200 ? -4.008 1.840 9.793 1.00 97.00 200 ILE A C 1
ATOM 1649 O O . ILE A 1 200 ? -4.943 2.358 10.399 1.00 97.00 200 ILE A O 1
ATOM 1653 N N . GLN A 1 201 ? -3.034 1.190 10.441 1.00 95.62 201 GLN A N 1
ATOM 1654 C CA . GLN A 1 201 ? -2.976 1.053 11.903 1.00 95.62 201 GLN A CA 1
ATOM 1655 C C . GLN A 1 201 ? -2.885 2.409 12.605 1.00 95.62 201 GLN A C 1
ATOM 1657 O O . GLN A 1 201 ? -3.530 2.608 13.631 1.00 95.62 201 GLN A O 1
ATOM 1662 N N . ALA A 1 202 ? -2.092 3.340 12.069 1.00 94.06 202 ALA A N 1
ATOM 1663 C CA . ALA A 1 202 ? -1.993 4.687 12.614 1.00 94.06 202 ALA A CA 1
ATOM 1664 C C . ALA A 1 202 ? -3.327 5.442 12.500 1.00 94.06 202 ALA A C 1
ATOM 1666 O O . ALA A 1 202 ? -3.746 6.074 13.466 1.00 94.06 202 ALA A O 1
ATOM 1667 N N . ALA A 1 203 ? -4.009 5.344 11.355 1.00 94.31 203 ALA A N 1
ATOM 1668 C CA . ALA A 1 203 ? -5.315 5.965 11.135 1.00 94.31 203 ALA A CA 1
ATOM 1669 C C . ALA A 1 203 ? -6.428 5.345 11.995 1.00 94.31 203 ALA A C 1
ATOM 1671 O O . ALA A 1 203 ? -7.273 6.059 12.531 1.00 94.31 203 ALA A O 1
ATOM 1672 N N . PHE A 1 204 ? -6.407 4.021 12.166 1.00 94.38 204 PHE A N 1
ATOM 1673 C CA . PHE A 1 204 ? -7.465 3.256 12.825 1.00 94.38 204 PHE A CA 1
ATOM 1674 C C . PHE A 1 204 ? -6.889 2.299 13.885 1.00 94.38 204 PHE A C 1
ATOM 1676 O O . PHE A 1 204 ? -6.984 1.077 13.749 1.00 94.38 204 PHE A O 1
ATOM 1683 N N . PRO A 1 205 ? -6.330 2.810 14.999 1.00 92.69 205 PRO A N 1
ATOM 1684 C CA . PRO A 1 205 ? -5.544 2.015 15.956 1.00 92.69 205 PRO A CA 1
ATOM 1685 C C . PRO A 1 205 ? -6.333 0.914 16.673 1.00 92.69 205 PRO A C 1
ATOM 1687 O O . PRO A 1 205 ? -5.756 -0.021 17.233 1.00 92.69 205 PRO A O 1
ATOM 1690 N N . LYS A 1 206 ? -7.666 1.007 16.684 1.00 92.56 206 LYS A N 1
ATOM 1691 C CA . LYS A 1 206 ? -8.527 -0.016 17.280 1.00 92.56 206 LYS A CA 1
ATOM 1692 C C . LYS A 1 206 ? -9.024 -1.057 16.274 1.00 92.56 206 LYS A C 1
ATOM 1694 O O . LYS A 1 206 ? -9.516 -2.091 16.734 1.00 92.56 206 LYS A O 1
ATOM 1699 N N . ALA A 1 207 ? -8.872 -0.813 14.971 1.00 94.94 207 ALA A N 1
ATOM 1700 C CA . ALA A 1 207 ? -9.363 -1.687 13.916 1.00 94.94 207 ALA A CA 1
ATOM 1701 C C . ALA A 1 207 ? -8.671 -3.054 13.930 1.00 94.94 207 ALA A C 1
ATOM 1703 O O . ALA A 1 207 ? -7.505 -3.188 14.307 1.00 94.94 207 ALA A O 1
ATOM 1704 N N . ARG A 1 208 ? -9.408 -4.074 13.492 1.00 97.56 208 ARG A N 1
ATOM 1705 C CA . ARG A 1 208 ? -8.852 -5.358 13.063 1.00 97.56 208 ARG A CA 1
ATOM 1706 C C . ARG A 1 208 ? -8.558 -5.251 11.577 1.00 97.56 208 ARG A C 1
ATOM 1708 O O . ARG A 1 208 ? -9.471 -4.997 10.799 1.00 97.56 208 ARG A O 1
ATOM 1715 N N . ILE A 1 209 ? -7.304 -5.418 11.197 1.00 98.38 209 ILE A N 1
ATOM 1716 C CA . ILE A 1 209 ? -6.857 -5.247 9.820 1.00 98.38 209 ILE A CA 1
ATOM 1717 C C . ILE A 1 209 ? -6.505 -6.617 9.261 1.00 98.38 209 ILE A C 1
ATOM 1719 O O . ILE A 1 209 ? -5.789 -7.396 9.891 1.00 98.38 209 ILE A O 1
ATOM 1723 N N . VAL A 1 210 ? -7.026 -6.906 8.078 1.00 98.75 210 VAL A N 1
ATOM 1724 C CA . VAL A 1 210 ? -6.741 -8.119 7.326 1.00 98.75 210 VAL A CA 1
ATOM 1725 C C . VAL A 1 210 ? -6.108 -7.711 6.005 1.00 98.75 210 VAL A C 1
ATOM 1727 O O . VAL A 1 210 ? -6.698 -6.921 5.284 1.00 98.75 210 VAL A O 1
ATOM 1730 N N . GLY A 1 211 ? -4.924 -8.225 5.692 1.00 98.69 211 GLY A N 1
ATOM 1731 C CA . GLY A 1 211 ? -4.305 -8.096 4.374 1.00 98.69 211 GLY A CA 1
ATOM 1732 C C . GLY A 1 211 ? -4.412 -9.408 3.606 1.00 98.69 211 GLY A C 1
ATOM 1733 O O . GLY A 1 211 ? -4.149 -10.472 4.174 1.00 98.69 211 GLY A O 1
ATOM 1734 N N . VAL A 1 212 ? -4.789 -9.347 2.333 1.00 98.75 212 VAL A N 1
ATOM 1735 C CA . VAL A 1 212 ? -4.760 -10.508 1.437 1.00 98.75 212 VAL A CA 1
ATOM 1736 C C . VAL A 1 212 ? -3.936 -10.225 0.199 1.00 98.75 212 VAL A C 1
ATOM 1738 O O . VAL A 1 212 ? -3.968 -9.121 -0.340 1.00 98.75 212 VAL A O 1
ATOM 1741 N N . ASP A 1 213 ? -3.207 -11.232 -0.256 1.00 98.50 213 ASP A N 1
ATOM 1742 C CA . ASP A 1 213 ? -2.403 -11.172 -1.470 1.00 98.50 213 ASP A CA 1
ATOM 1743 C C . ASP A 1 213 ? -2.280 -12.572 -2.079 1.00 98.50 213 ASP A C 1
ATOM 1745 O O . ASP A 1 213 ? -2.321 -13.575 -1.358 1.00 98.50 213 ASP A O 1
ATOM 1749 N N . LEU A 1 214 ? -2.127 -12.635 -3.402 1.00 97.44 214 LEU A N 1
ATOM 1750 C CA . LEU A 1 214 ? -1.989 -13.888 -4.142 1.00 97.44 214 LEU A CA 1
ATOM 1751 C C . LEU A 1 214 ? -0.549 -14.429 -4.102 1.00 97.44 214 LEU A C 1
ATOM 1753 O O . LEU A 1 214 ? -0.311 -15.567 -4.485 1.00 97.44 214 LEU A O 1
ATOM 1757 N N . SER A 1 215 ? 0.428 -13.648 -3.635 1.00 97.12 215 SER A N 1
ATOM 1758 C CA . SER A 1 215 ? 1.801 -14.110 -3.444 1.00 97.12 215 SER A CA 1
ATOM 1759 C C . SER A 1 215 ? 2.009 -14.706 -2.044 1.00 97.12 215 SER A C 1
ATOM 1761 O O . SER A 1 215 ? 1.985 -13.974 -1.045 1.00 97.12 215 SER A O 1
ATOM 1763 N N . PRO A 1 216 ? 2.305 -16.016 -1.923 1.00 96.69 216 PRO A N 1
ATOM 1764 C CA . PRO A 1 216 ? 2.642 -16.607 -0.630 1.00 96.69 216 PRO A CA 1
ATOM 1765 C C . PRO A 1 216 ? 3.947 -16.035 -0.054 1.00 96.69 216 PRO A C 1
ATOM 1767 O O . PRO A 1 216 ? 4.054 -15.861 1.164 1.00 96.69 216 PRO A O 1
ATOM 1770 N N . ASP A 1 217 ? 4.918 -15.698 -0.908 1.00 96.81 217 ASP A N 1
ATOM 1771 C CA . ASP A 1 217 ? 6.191 -15.092 -0.512 1.00 96.81 217 ASP A CA 1
ATOM 1772 C C . ASP A 1 217 ? 6.002 -13.695 0.087 1.00 96.81 217 ASP A C 1
ATOM 1774 O O . ASP A 1 217 ? 6.574 -13.382 1.136 1.00 96.81 217 ASP A O 1
ATOM 1778 N N . TYR A 1 218 ? 5.157 -12.863 -0.528 1.00 97.81 218 TYR A N 1
ATOM 1779 C CA . TYR A 1 218 ? 4.880 -11.514 -0.033 1.00 97.81 218 TYR A CA 1
ATOM 1780 C C . TYR A 1 218 ? 4.071 -11.565 1.262 1.00 97.81 218 TYR A C 1
ATOM 1782 O O . TYR A 1 218 ? 4.387 -10.837 2.201 1.00 97.81 218 TYR A O 1
ATOM 1790 N N . ILE A 1 219 ? 3.105 -12.484 1.380 1.00 98.38 219 ILE A N 1
ATOM 1791 C CA . ILE A 1 219 ? 2.383 -12.716 2.640 1.00 98.38 219 ILE A CA 1
ATOM 1792 C C . ILE A 1 219 ? 3.331 -13.169 3.752 1.00 98.38 219 ILE A C 1
ATOM 1794 O O . ILE A 1 219 ? 3.223 -12.703 4.891 1.00 98.38 219 ILE A O 1
ATOM 1798 N N . GLN A 1 220 ? 4.279 -14.060 3.455 1.00 98.00 220 GLN A N 1
ATOM 1799 C CA . GLN A 1 220 ? 5.278 -14.473 4.437 1.00 98.00 220 GLN A CA 1
ATOM 1800 C C . GLN A 1 220 ? 6.169 -13.293 4.850 1.00 98.00 220 GLN A C 1
ATOM 1802 O O . GLN A 1 220 ? 6.419 -13.101 6.044 1.00 98.00 220 GLN A O 1
ATOM 1807 N N . TYR A 1 221 ? 6.607 -12.483 3.885 1.00 97.31 221 TYR A N 1
ATOM 1808 C CA . TYR A 1 221 ? 7.372 -11.270 4.144 1.00 97.31 221 TYR A CA 1
ATOM 1809 C C . TYR A 1 221 ? 6.589 -10.287 5.028 1.00 97.31 221 TYR A C 1
ATOM 1811 O O . TYR A 1 221 ? 7.113 -9.836 6.049 1.00 97.31 221 TYR A O 1
ATOM 1819 N N . ALA A 1 222 ? 5.320 -10.025 4.711 1.00 97.69 222 ALA A N 1
ATOM 1820 C CA . ALA A 1 222 ? 4.447 -9.138 5.474 1.00 97.69 222 ALA A CA 1
ATOM 1821 C C . ALA A 1 222 ? 4.290 -9.609 6.927 1.00 97.69 222 ALA A C 1
ATOM 1823 O O . ALA A 1 222 ? 4.482 -8.831 7.860 1.00 97.69 222 ALA A O 1
ATOM 1824 N N . ARG A 1 223 ? 4.053 -10.910 7.150 1.00 97.56 223 ARG A N 1
ATOM 1825 C CA . ARG A 1 223 ? 3.962 -11.502 8.501 1.00 97.56 223 ARG A CA 1
ATOM 1826 C C . ARG A 1 223 ? 5.245 -11.331 9.322 1.00 97.56 223 ARG A C 1
ATOM 1828 O O . ARG A 1 223 ? 5.172 -11.149 10.535 1.00 97.56 223 ARG A O 1
ATOM 1835 N N . LYS A 1 224 ? 6.420 -11.403 8.686 1.00 96.06 224 LYS A N 1
ATOM 1836 C CA . LYS A 1 224 ? 7.723 -11.226 9.354 1.00 96.06 224 LYS A CA 1
ATOM 1837 C C . LYS A 1 224 ? 7.947 -9.763 9.773 1.00 96.06 224 LYS A C 1
ATOM 1839 O O . LYS A 1 224 ? 8.409 -9.500 10.893 1.00 96.06 224 LYS A O 1
ATOM 1844 N N . HIS A 1 225 ? 7.604 -8.816 8.899 1.00 94.44 225 HIS A N 1
ATOM 1845 C CA . HIS A 1 225 ? 8.026 -7.417 9.026 1.00 94.44 225 HIS A CA 1
ATOM 1846 C C . HIS A 1 225 ? 6.965 -6.497 9.637 1.00 94.44 225 HIS A C 1
ATOM 1848 O O . HIS A 1 225 ? 7.312 -5.613 10.420 1.00 94.44 225 HIS A O 1
ATOM 1854 N N . ILE A 1 226 ? 5.679 -6.734 9.375 1.00 95.00 226 ILE A N 1
ATOM 1855 C CA . ILE A 1 226 ? 4.598 -5.901 9.904 1.00 95.00 226 ILE A CA 1
ATOM 1856 C C . ILE A 1 226 ? 4.265 -6.309 11.339 1.00 95.00 226 ILE A C 1
ATOM 1858 O O . ILE A 1 226 ? 4.115 -7.487 11.665 1.00 95.00 226 ILE A O 1
ATOM 1862 N N . LYS A 1 227 ? 4.162 -5.317 12.229 1.00 92.12 227 LYS A N 1
ATOM 1863 C CA . LYS A 1 227 ? 3.885 -5.520 13.656 1.00 92.12 227 LYS A CA 1
ATOM 1864 C C . LYS A 1 227 ? 2.474 -5.058 14.006 1.00 92.12 227 LYS A C 1
ATOM 1866 O O . LYS A 1 227 ? 2.030 -3.999 13.583 1.00 92.12 227 LYS A O 1
ATOM 1871 N N . GLY A 1 228 ? 1.785 -5.815 14.854 1.00 91.19 228 GLY A N 1
ATOM 1872 C CA . GLY A 1 228 ? 0.471 -5.436 15.366 1.00 91.19 228 GLY A CA 1
ATOM 1873 C C . GLY A 1 228 ? -0.323 -6.635 15.853 1.00 91.19 228 GLY A C 1
ATOM 1874 O O . GLY A 1 228 ? -0.413 -7.641 15.165 1.00 91.19 228 GLY A O 1
ATOM 1875 N N . THR A 1 229 ? -0.944 -6.524 17.025 1.00 89.00 229 THR A N 1
ATOM 1876 C CA . THR A 1 229 ? -1.747 -7.615 17.610 1.00 89.00 229 THR A CA 1
ATOM 1877 C C . THR A 1 229 ? -3.104 -7.807 16.930 1.00 89.00 229 THR A C 1
ATOM 1879 O O . THR A 1 229 ? -3.771 -8.810 17.158 1.00 89.00 229 THR A O 1
ATOM 1882 N N . LYS A 1 230 ? -3.523 -6.844 16.102 1.00 95.00 230 LYS A N 1
ATOM 1883 C CA . LYS A 1 230 ? -4.805 -6.832 15.384 1.00 95.00 230 LYS A CA 1
ATOM 1884 C C . LYS A 1 230 ? -4.641 -6.907 13.863 1.00 95.00 230 LYS A C 1
ATOM 1886 O O . LYS A 1 230 ? -5.556 -6.520 13.144 1.00 95.00 230 LYS A O 1
ATOM 1891 N N . VAL A 1 231 ? -3.480 -7.353 13.387 1.00 97.81 231 VAL A N 1
ATOM 1892 C CA . VAL A 1 231 ? -3.177 -7.496 11.959 1.00 97.81 231 VAL A CA 1
ATOM 1893 C C . VAL A 1 231 ? -3.080 -8.977 11.621 1.00 97.81 231 VAL A C 1
ATOM 1895 O O . VAL A 1 231 ? -2.388 -9.726 12.308 1.00 97.81 231 VAL A O 1
ATOM 1898 N N . GLN A 1 232 ? -3.766 -9.396 10.563 1.00 98.31 232 GLN A N 1
ATOM 1899 C CA . GLN A 1 232 ? -3.695 -10.752 10.027 1.00 98.31 232 GLN A CA 1
ATOM 1900 C C . GLN A 1 232 ? -3.449 -10.703 8.520 1.00 98.31 232 GLN A C 1
ATOM 1902 O O . GLN A 1 232 ? -3.933 -9.804 7.842 1.00 98.31 232 GLN A O 1
ATOM 1907 N N . PHE A 1 233 ? -2.711 -11.682 8.004 1.00 98.69 233 PHE A N 1
ATOM 1908 C CA . PHE A 1 233 ? -2.402 -11.797 6.581 1.00 98.69 233 PHE A CA 1
ATOM 1909 C C . PHE A 1 233 ? -2.826 -13.164 6.064 1.00 98.69 233 PHE A C 1
ATOM 1911 O O . PHE A 1 233 ? -2.507 -14.165 6.717 1.00 98.69 233 PHE A O 1
ATOM 1918 N N . PHE A 1 234 ? -3.471 -13.221 4.900 1.00 98.56 234 PHE A N 1
ATOM 1919 C CA . PHE A 1 234 ? -3.904 -14.464 4.258 1.00 98.56 234 PHE A CA 1
ATOM 1920 C C . PHE A 1 234 ? -3.439 -14.515 2.800 1.00 98.56 234 PHE A C 1
ATOM 1922 O O . PHE A 1 234 ? -3.478 -13.517 2.090 1.00 98.56 234 PHE A O 1
ATOM 1929 N N . HIS A 1 235 ? -2.976 -15.691 2.377 1.00 98.19 235 HIS A N 1
ATOM 1930 C CA . HIS A 1 235 ? -2.666 -15.966 0.978 1.00 98.19 235 HIS A CA 1
ATOM 1931 C C . HIS A 1 235 ? -3.968 -16.372 0.285 1.00 98.19 235 HIS A C 1
ATOM 1933 O O . HIS A 1 235 ? -4.437 -17.491 0.485 1.00 98.19 235 HIS A O 1
ATOM 1939 N N . GLU A 1 236 ? -4.570 -15.443 -0.456 1.00 97.69 236 GLU A N 1
ATOM 1940 C CA . GLU A 1 236 ? -5.870 -15.623 -1.107 1.00 97.69 236 GLU A CA 1
ATOM 1941 C C . GLU A 1 236 ? -5.921 -14.894 -2.451 1.00 97.69 236 GLU A C 1
ATOM 1943 O O . GLU A 1 236 ? -5.320 -13.834 -2.634 1.00 97.69 236 GLU A O 1
ATOM 1948 N N . ASN A 1 237 ? -6.694 -15.443 -3.388 1.00 97.56 237 ASN A N 1
ATOM 1949 C CA . ASN A 1 237 ? -7.056 -14.741 -4.612 1.00 97.56 237 ASN A CA 1
ATOM 1950 C C . ASN A 1 237 ? -8.260 -13.831 -4.325 1.00 97.56 237 ASN A C 1
ATOM 1952 O O . ASN A 1 237 ? -9.308 -14.311 -3.904 1.00 97.56 237 ASN A O 1
ATOM 1956 N N . ALA A 1 238 ? -8.146 -12.533 -4.613 1.00 97.88 238 ALA A N 1
ATOM 1957 C CA . ALA A 1 238 ? -9.245 -11.580 -4.449 1.00 97.88 238 ALA A CA 1
ATOM 1958 C C . ALA A 1 238 ? -10.493 -11.910 -5.299 1.00 97.88 238 ALA A C 1
ATOM 1960 O O . ALA A 1 238 ? -11.568 -11.385 -5.019 1.00 97.88 238 ALA A O 1
ATOM 1961 N N . GLU A 1 239 ? -10.377 -12.764 -6.327 1.00 97.75 239 GLU A N 1
ATOM 1962 C CA . GLU A 1 239 ? -11.527 -13.306 -7.067 1.00 97.75 239 GLU A CA 1
ATOM 1963 C C . GLU A 1 239 ? -12.427 -14.218 -6.217 1.00 97.75 239 GLU A C 1
ATOM 1965 O O . GLU A 1 239 ? -13.582 -14.413 -6.593 1.00 97.75 239 GLU A O 1
ATOM 1970 N N . HIS A 1 240 ? -11.907 -14.793 -5.123 1.00 97.19 240 HIS A N 1
ATOM 1971 C CA . HIS A 1 240 ? -12.602 -15.736 -4.245 1.00 97.19 240 HIS A CA 1
ATOM 1972 C C . HIS A 1 240 ? -12.050 -15.648 -2.813 1.00 97.19 240 HIS A C 1
ATOM 1974 O O . HIS A 1 240 ? -11.085 -16.332 -2.465 1.00 97.19 240 HIS A O 1
ATOM 1980 N N . LEU A 1 241 ? -12.674 -14.818 -1.976 1.00 98.44 241 LEU A N 1
ATOM 1981 C CA . LEU A 1 241 ? -12.244 -14.598 -0.595 1.00 98.44 241 LEU A CA 1
ATOM 1982 C C . LEU A 1 241 ? -12.885 -15.612 0.357 1.00 98.44 241 LEU A C 1
ATOM 1984 O O . LEU A 1 241 ? -14.092 -15.852 0.298 1.00 98.44 241 LEU A O 1
ATOM 1988 N N . SER A 1 242 ? -12.113 -16.141 1.308 1.00 98.19 242 SER A N 1
ATOM 1989 C CA . SER A 1 242 ? -12.609 -17.130 2.283 1.00 98.19 242 SER A CA 1
ATOM 1990 C C . SER A 1 242 ? -13.496 -16.534 3.388 1.00 98.19 242 SER A C 1
ATOM 1992 O O . SER A 1 242 ? -14.007 -17.249 4.251 1.00 98.19 242 SER A O 1
ATOM 1994 N N . PHE A 1 243 ? -13.686 -15.214 3.380 1.00 98.56 243 PHE A N 1
ATOM 1995 C CA . PHE A 1 243 ? -14.443 -14.501 4.400 1.00 98.56 243 PHE A CA 1
ATOM 1996 C C . PHE A 1 243 ? -15.953 -14.608 4.198 1.00 98.56 243 PHE A C 1
ATOM 1998 O O . PHE A 1 243 ? -16.456 -14.651 3.075 1.00 98.56 243 PHE A O 1
ATOM 2005 N N . GLU A 1 244 ? -16.684 -14.568 5.309 1.00 98.31 244 GLU A N 1
ATOM 2006 C CA . GLU A 1 244 ? -18.143 -14.514 5.322 1.00 98.31 244 GLU A CA 1
ATOM 2007 C C . GLU A 1 244 ? -18.677 -13.232 4.667 1.00 98.31 244 GLU A C 1
ATOM 2009 O O . GLU A 1 244 ? -17.989 -12.203 4.590 1.00 98.31 244 GLU A O 1
ATOM 2014 N N . ASN A 1 245 ? -19.930 -13.302 4.218 1.00 98.56 245 ASN A N 1
ATOM 2015 C CA . ASN A 1 245 ? -20.661 -12.142 3.720 1.00 98.56 245 ASN A CA 1
ATOM 2016 C C . ASN A 1 245 ? -20.751 -11.066 4.810 1.00 98.56 245 ASN A C 1
ATOM 2018 O O . ASN A 1 245 ? -20.813 -11.396 5.993 1.00 98.56 245 ASN A O 1
ATOM 2022 N N . GLU A 1 246 ? -20.780 -9.794 4.413 1.00 98.12 246 GLU A N 1
ATOM 2023 C CA . GLU A 1 246 ? -20.989 -8.666 5.333 1.00 98.12 246 GLU A CA 1
ATOM 2024 C C . GLU A 1 246 ? -20.052 -8.690 6.564 1.00 98.12 246 GLU A C 1
ATOM 2026 O O . GLU A 1 246 ? -20.443 -8.408 7.698 1.00 98.12 246 GLU A O 1
ATOM 2031 N N . SER A 1 247 ? -18.780 -9.039 6.366 1.00 97.62 247 SER A N 1
ATOM 2032 C CA . SER A 1 247 ? -17.817 -9.220 7.459 1.00 97.62 247 SER A CA 1
ATOM 2033 C C . SER A 1 247 ? -16.870 -8.032 7.666 1.00 97.62 247 SER A C 1
ATOM 2035 O O . SER A 1 247 ? -16.262 -7.929 8.738 1.00 97.62 247 SER A O 1
ATOM 2037 N N . PHE A 1 248 ? -16.773 -7.102 6.708 1.00 98.12 248 PHE A N 1
ATOM 2038 C CA . PHE A 1 248 ? -15.881 -5.937 6.763 1.00 98.12 248 PHE A CA 1
ATOM 2039 C C . PHE A 1 248 ? -16.624 -4.599 6.736 1.00 98.12 248 PHE A C 1
ATOM 2041 O O . PHE A 1 248 ? -17.590 -4.411 6.002 1.00 98.12 248 PHE A O 1
ATOM 2048 N N . ASP A 1 249 ? -16.135 -3.650 7.532 1.00 97.50 249 ASP A N 1
ATOM 2049 C CA . ASP A 1 249 ? -16.645 -2.275 7.609 1.00 97.50 249 ASP A CA 1
ATOM 2050 C C . ASP A 1 249 ? -15.973 -1.356 6.572 1.00 97.50 249 ASP A C 1
ATOM 2052 O O . ASP A 1 249 ? -16.497 -0.294 6.236 1.00 97.50 249 ASP A O 1
ATOM 2056 N N . ALA A 1 250 ? -14.811 -1.761 6.054 1.00 98.00 250 ALA A N 1
ATOM 2057 C CA . ALA A 1 250 ? -14.175 -1.132 4.907 1.00 98.00 250 ALA A CA 1
ATOM 2058 C C . ALA A 1 250 ? -13.288 -2.123 4.145 1.00 98.00 250 ALA A C 1
ATOM 2060 O O . ALA A 1 250 ? -12.670 -3.011 4.738 1.00 98.00 250 ALA A O 1
ATOM 2061 N N . VAL A 1 251 ? -13.184 -1.915 2.836 1.00 98.69 251 VAL A N 1
ATOM 2062 C CA . VAL A 1 251 ? -12.201 -2.569 1.969 1.00 98.69 251 VAL A CA 1
ATOM 2063 C C . VAL A 1 251 ? -11.327 -1.486 1.338 1.00 98.69 251 VAL A C 1
ATOM 2065 O O . VAL A 1 251 ? -11.817 -0.427 0.948 1.00 98.69 251 VAL A O 1
ATOM 2068 N N . ILE A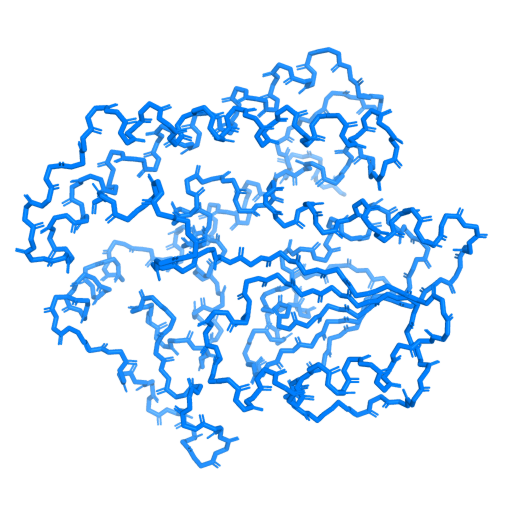 1 252 ? -10.029 -1.747 1.251 1.00 98.69 252 ILE A N 1
ATOM 2069 C CA . ILE A 1 252 ? -9.014 -0.896 0.636 1.00 98.69 252 ILE A CA 1
ATOM 2070 C C . ILE A 1 252 ? -8.390 -1.669 -0.511 1.00 98.69 252 ILE A C 1
ATOM 2072 O O . ILE A 1 252 ? -8.056 -2.842 -0.360 1.00 98.69 252 ILE A O 1
ATOM 2076 N N . CYS A 1 253 ? -8.191 -1.005 -1.641 1.00 98.31 253 CYS A N 1
ATOM 2077 C CA . CYS A 1 253 ? -7.389 -1.542 -2.725 1.00 98.31 253 CYS A CA 1
ATOM 2078 C C . CYS A 1 253 ? -6.524 -0.436 -3.328 1.00 98.31 253 CYS A C 1
ATOM 2080 O O . CYS A 1 253 ? -7.037 0.590 -3.777 1.00 98.31 253 CYS A O 1
ATOM 2082 N N . ASN A 1 254 ? -5.209 -0.646 -3.319 1.00 97.31 254 ASN A N 1
ATOM 2083 C CA . ASN A 1 254 ? -4.238 0.282 -3.881 1.00 97.31 254 ASN A CA 1
ATOM 2084 C C . ASN A 1 254 ? -3.485 -0.403 -5.026 1.00 97.31 254 ASN A C 1
ATOM 2086 O O . ASN A 1 254 ? -2.817 -1.404 -4.792 1.00 97.31 254 ASN A O 1
ATOM 2090 N N . ASN A 1 255 ? -3.518 0.184 -6.225 1.00 94.06 255 ASN A N 1
ATOM 2091 C CA . ASN A 1 255 ? -2.702 -0.205 -7.382 1.00 94.06 255 ASN A CA 1
ATOM 2092 C C . ASN A 1 255 ? -2.888 -1.666 -7.844 1.00 94.06 255 ASN A C 1
ATOM 2094 O O . ASN A 1 255 ? -1.903 -2.379 -8.015 1.00 94.06 255 ASN A O 1
ATOM 2098 N N . LEU A 1 256 ? -4.131 -2.103 -8.074 1.00 95.06 256 LEU A N 1
ATOM 2099 C CA . LEU A 1 256 ? -4.424 -3.476 -8.515 1.00 95.06 256 LEU A CA 1
ATOM 2100 C C . LEU A 1 256 ? -5.186 -3.531 -9.838 1.00 95.06 256 LEU A C 1
ATOM 2102 O O . LEU A 1 256 ? -4.849 -4.321 -10.715 1.00 95.06 256 LEU A O 1
ATOM 2106 N N . PHE A 1 257 ? -6.247 -2.741 -10.000 1.00 95.56 257 PHE A N 1
ATOM 2107 C CA . PHE A 1 257 ? -7.217 -2.955 -11.071 1.00 95.56 257 PHE A CA 1
ATOM 2108 C C . PHE A 1 257 ? -6.627 -2.720 -12.462 1.00 95.56 257 PHE A C 1
ATOM 2110 O O . PHE A 1 257 ? -7.050 -3.400 -13.400 1.00 95.56 257 PHE A O 1
ATOM 2117 N N . HIS A 1 258 ? -5.638 -1.833 -12.616 1.00 92.44 258 HIS A N 1
ATOM 2118 C CA . HIS A 1 258 ? -4.941 -1.652 -13.893 1.00 92.44 258 HIS A CA 1
ATOM 2119 C C . HIS A 1 258 ? -4.205 -2.908 -14.385 1.00 92.44 258 HIS A C 1
ATOM 2121 O O . HIS A 1 258 ? -4.102 -3.104 -15.594 1.00 92.44 258 HIS A O 1
ATOM 2127 N N . GLU A 1 259 ? -3.771 -3.791 -13.484 1.00 90.44 259 GLU A N 1
ATOM 2128 C CA . GLU A 1 259 ? -3.073 -5.039 -13.831 1.00 90.44 259 GLU A CA 1
ATOM 2129 C C . GLU A 1 259 ? -4.026 -6.172 -14.235 1.00 90.44 259 GLU A C 1
ATOM 2131 O O . GLU A 1 259 ? -3.606 -7.204 -14.763 1.00 90.44 259 GLU A O 1
ATOM 2136 N N . LEU A 1 260 ? -5.327 -6.004 -13.987 1.00 94.38 260 LEU A N 1
ATOM 2137 C CA . LEU A 1 260 ? -6.296 -7.084 -14.102 1.00 94.38 260 LEU A CA 1
ATOM 2138 C C . LEU A 1 260 ? -7.096 -7.028 -15.407 1.00 94.38 260 LEU A C 1
ATOM 2140 O O . LEU A 1 260 ? -7.527 -5.945 -15.820 1.00 94.38 260 LEU A O 1
ATOM 2144 N N . PRO A 1 261 ? -7.414 -8.182 -16.019 1.00 95.31 261 PRO A N 1
ATOM 2145 C CA . PRO A 1 261 ? -8.378 -8.257 -17.111 1.00 95.31 261 PRO A CA 1
ATOM 2146 C C . PRO A 1 261 ? -9.783 -7.788 -16.681 1.00 95.31 261 PRO A C 1
ATOM 2148 O O . PRO A 1 261 ? -10.186 -8.053 -15.544 1.00 95.31 261 PRO A O 1
ATOM 2151 N N . PRO A 1 262 ? -10.591 -7.169 -17.566 1.00 95.00 262 P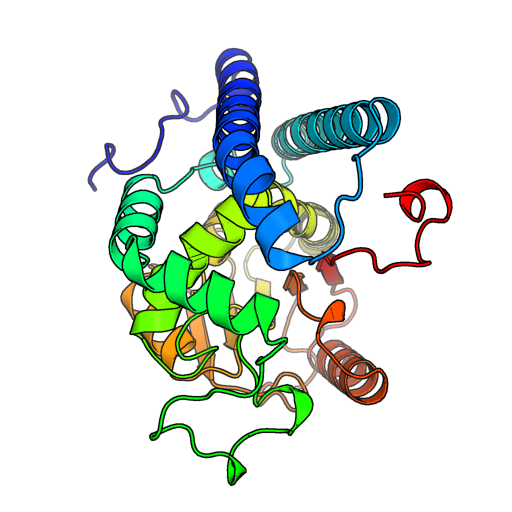RO A N 1
ATOM 2152 C CA . PRO A 1 262 ? -11.909 -6.630 -17.208 1.00 95.00 262 PRO A CA 1
ATOM 2153 C C . PRO A 1 262 ? -12.850 -7.620 -16.503 1.00 95.00 262 PRO A C 1
ATOM 2155 O O . PRO A 1 262 ? -13.568 -7.247 -15.577 1.00 95.00 262 PRO A O 1
ATOM 2158 N N . GLN A 1 263 ? -12.846 -8.890 -16.910 1.00 96.50 263 GLN A N 1
ATOM 2159 C CA . GLN A 1 263 ? -13.650 -9.947 -16.295 1.00 96.50 263 GLN A CA 1
ATOM 2160 C C . GLN A 1 263 ? -13.213 -10.272 -14.860 1.00 96.50 263 GLN A C 1
ATOM 2162 O O . GLN A 1 263 ? -14.062 -10.535 -14.013 1.00 96.50 263 GLN A O 1
ATOM 2167 N N . VAL A 1 264 ? -11.912 -10.195 -14.577 1.00 98.00 264 VAL A N 1
ATOM 2168 C CA . VAL A 1 264 ? -11.349 -10.420 -13.240 1.00 98.00 264 VAL A CA 1
ATOM 2169 C C . VAL A 1 264 ? -11.704 -9.250 -12.328 1.00 98.00 264 VAL A C 1
ATOM 2171 O O . VAL A 1 264 ? -12.165 -9.465 -11.210 1.00 98.00 264 VAL A O 1
ATOM 2174 N N . ARG A 1 265 ? -11.616 -8.010 -12.840 1.00 97.44 265 ARG A N 1
ATOM 2175 C CA . ARG A 1 265 ? -12.068 -6.811 -12.111 1.00 97.44 265 ARG A CA 1
ATOM 2176 C C . ARG A 1 265 ? -13.507 -6.985 -11.628 1.00 97.44 265 ARG A C 1
ATOM 2178 O O . ARG A 1 265 ? -13.774 -6.788 -10.450 1.00 97.44 265 ARG A O 1
ATOM 2185 N N . ARG A 1 266 ? -14.422 -7.406 -12.516 1.00 97.94 266 ARG A N 1
ATOM 2186 C CA . ARG A 1 266 ? -15.842 -7.623 -12.175 1.00 97.94 266 ARG A CA 1
ATOM 2187 C C . ARG A 1 266 ? -16.026 -8.637 -11.048 1.00 97.94 266 ARG A C 1
ATOM 2189 O O . ARG A 1 266 ? -16.772 -8.346 -10.122 1.00 97.94 266 ARG A O 1
ATOM 2196 N N . LYS A 1 267 ? -15.333 -9.780 -11.100 1.00 98.31 267 LYS A N 1
ATOM 2197 C CA . LYS A 1 267 ? -15.390 -10.791 -10.031 1.00 98.31 267 LYS A CA 1
ATOM 2198 C C . LYS A 1 267 ? -14.934 -10.227 -8.689 1.00 98.31 267 LYS A C 1
ATOM 2200 O O . LYS A 1 267 ? -15.628 -10.406 -7.697 1.00 98.31 267 LYS A O 1
ATOM 2205 N N . ILE A 1 268 ? -13.822 -9.492 -8.674 1.00 98.56 268 ILE A N 1
ATOM 2206 C CA . ILE A 1 268 ? -13.316 -8.853 -7.454 1.00 98.56 268 ILE A CA 1
ATOM 2207 C C . ILE A 1 268 ? -14.316 -7.822 -6.930 1.00 98.56 268 ILE A C 1
ATOM 2209 O O . ILE A 1 268 ? -14.589 -7.811 -5.739 1.00 98.56 268 ILE A O 1
ATOM 2213 N N . PHE A 1 269 ? -14.922 -6.993 -7.787 1.00 98.56 269 PHE A N 1
ATOM 2214 C CA . PHE A 1 269 ? -15.984 -6.077 -7.350 1.00 98.56 269 PHE A CA 1
ATOM 2215 C C . PHE A 1 269 ? -17.176 -6.825 -6.732 1.00 98.56 269 PHE A C 1
ATOM 2217 O O . PHE A 1 269 ? -17.707 -6.373 -5.718 1.00 98.56 269 PHE A O 1
ATOM 2224 N N . SER A 1 270 ? -17.579 -7.969 -7.296 1.00 98.50 270 SER A N 1
ATOM 2225 C CA . SER A 1 270 ? -18.631 -8.817 -6.722 1.00 98.50 270 SER A CA 1
ATOM 2226 C C . SER A 1 270 ? -18.236 -9.401 -5.362 1.00 98.50 270 SER A C 1
ATOM 2228 O O . SER A 1 270 ? -19.036 -9.341 -4.431 1.00 98.50 270 SER A O 1
ATOM 2230 N N . GLU A 1 271 ? -17.009 -9.903 -5.214 1.00 98.62 271 GLU A N 1
ATOM 2231 C CA . GLU A 1 271 ? -16.502 -10.410 -3.933 1.00 98.62 271 GLU A CA 1
ATOM 2232 C C . GLU A 1 271 ? -16.370 -9.306 -2.884 1.00 98.62 271 GLU A C 1
ATOM 2234 O O . GLU A 1 271 ? -16.784 -9.489 -1.742 1.00 98.62 271 GLU A O 1
ATOM 2239 N N . VAL A 1 272 ? -15.867 -8.131 -3.267 1.00 98.62 272 VAL A N 1
ATOM 2240 C CA . VAL A 1 272 ? -15.787 -6.960 -2.387 1.00 98.62 272 VAL A CA 1
ATOM 2241 C C . VAL A 1 272 ? -17.170 -6.556 -1.904 1.00 98.62 272 VAL A C 1
ATOM 2243 O O . VAL A 1 272 ? -17.365 -6.365 -0.707 1.00 98.62 272 VAL A O 1
ATOM 2246 N N . HIS A 1 273 ? -18.143 -6.473 -2.812 1.00 98.44 273 HIS A N 1
ATOM 2247 C CA . HIS A 1 273 ? -19.526 -6.193 -2.446 1.00 98.44 273 HIS A CA 1
ATOM 2248 C C . HIS A 1 273 ? -20.076 -7.244 -1.473 1.00 98.44 273 HIS A C 1
ATOM 2250 O O . HIS A 1 273 ? -20.731 -6.890 -0.501 1.00 98.44 273 HIS A O 1
ATOM 2256 N N . ARG A 1 274 ? -19.791 -8.531 -1.704 1.00 98.62 274 ARG A N 1
ATOM 2257 C CA . ARG A 1 274 ? -20.240 -9.630 -0.842 1.00 98.62 274 ARG A CA 1
ATOM 2258 C C . ARG A 1 274 ? -19.686 -9.523 0.582 1.00 98.62 274 ARG A C 1
ATOM 2260 O O . ARG A 1 274 ? -20.428 -9.750 1.534 1.00 98.62 274 ARG A O 1
ATOM 2267 N N . VAL A 1 275 ? -18.397 -9.218 0.743 1.00 98.75 275 VAL A N 1
ATOM 2268 C CA . VAL A 1 275 ? -17.744 -9.185 2.067 1.00 98.75 275 VAL A CA 1
ATOM 2269 C C . VAL A 1 275 ? -17.941 -7.862 2.816 1.00 98.75 275 VAL A C 1
ATOM 2271 O O . VAL A 1 275 ? -17.713 -7.811 4.026 1.00 98.75 275 VAL A O 1
ATOM 2274 N N . LEU A 1 276 ? -18.360 -6.793 2.135 1.00 98.44 276 LEU A N 1
ATOM 2275 C CA . LEU A 1 276 ? -18.696 -5.511 2.755 1.00 98.44 276 LEU A CA 1
ATOM 2276 C C . LEU A 1 276 ? -20.040 -5.577 3.485 1.00 98.44 276 LEU A C 1
ATOM 2278 O O . LEU A 1 276 ? -21.015 -6.114 2.974 1.00 98.44 276 LEU A O 1
ATOM 2282 N N . LYS A 1 277 ? -20.100 -4.992 4.684 1.00 96.88 277 LYS A N 1
ATOM 2283 C CA . LYS A 1 277 ? -21.357 -4.750 5.407 1.00 96.88 277 LYS A CA 1
ATOM 2284 C C . LYS A 1 277 ? -22.203 -3.680 4.718 1.00 96.88 277 LYS A C 1
ATOM 2286 O O . LYS A 1 277 ? -21.694 -2.824 3.994 1.00 96.88 277 LYS A O 1
ATOM 2291 N N . ASN A 1 278 ? -23.485 -3.629 5.069 1.00 92.06 278 ASN A N 1
ATOM 2292 C CA . ASN A 1 278 ? -24.329 -2.477 4.756 1.00 92.06 278 ASN A CA 1
ATOM 2293 C C . ASN A 1 278 ? -23.729 -1.179 5.328 1.00 92.06 278 ASN A C 1
ATOM 2295 O O . ASN A 1 278 ? -23.272 -1.147 6.471 1.00 92.06 278 ASN A O 1
ATOM 2299 N N . ASN A 1 279 ? -23.749 -0.104 4.533 1.00 89.25 279 ASN A N 1
ATOM 2300 C CA . ASN A 1 279 ? -23.131 1.200 4.833 1.00 89.25 279 ASN A CA 1
ATOM 2301 C C . ASN A 1 279 ? -21.599 1.182 5.026 1.00 89.25 279 ASN A C 1
ATOM 2303 O O . ASN A 1 279 ? -21.036 2.160 5.517 1.00 89.25 279 ASN A O 1
ATOM 2307 N N . ALA A 1 280 ? -20.918 0.102 4.637 1.00 95.94 280 ALA A N 1
ATOM 2308 C CA . ALA A 1 280 ? -19.462 0.062 4.556 1.00 95.94 280 ALA A CA 1
ATOM 2309 C C . ALA A 1 280 ? -18.949 0.798 3.305 1.00 95.94 280 ALA A C 1
ATOM 2311 O O . ALA A 1 280 ? -19.721 1.255 2.459 1.00 95.94 280 ALA A O 1
ATOM 2312 N N . VAL A 1 281 ? -17.627 0.920 3.175 1.00 96.94 281 VAL A N 1
ATOM 2313 C CA . VAL A 1 281 ? -16.999 1.620 2.045 1.00 96.94 281 VAL A CA 1
ATOM 2314 C C . VAL A 1 281 ? -15.912 0.787 1.382 1.00 96.94 281 VAL A C 1
ATOM 2316 O O . VAL A 1 281 ? -15.074 0.183 2.051 1.00 96.94 281 VAL A O 1
ATOM 2319 N N . PHE A 1 282 ? -15.903 0.803 0.050 1.00 98.44 282 PHE A N 1
ATOM 2320 C CA . PHE A 1 282 ? -14.760 0.374 -0.745 1.00 98.44 282 PHE A CA 1
ATOM 2321 C C . PHE A 1 282 ? -13.953 1.600 -1.179 1.00 98.44 282 PHE A C 1
ATOM 2323 O O . PHE A 1 282 ? -14.471 2.459 -1.890 1.00 98.44 282 PHE A O 1
ATOM 2330 N N . SER A 1 283 ? -12.698 1.692 -0.746 1.00 98.12 283 SER A N 1
ATOM 2331 C CA . SER A 1 283 ? -11.785 2.775 -1.109 1.00 98.12 283 SER A CA 1
ATOM 2332 C C . SER A 1 283 ? -10.723 2.267 -2.081 1.00 98.12 283 SER A C 1
ATOM 2334 O O . SER A 1 283 ? -9.986 1.332 -1.762 1.00 98.12 283 SER A O 1
ATOM 2336 N N . ILE A 1 284 ? -10.653 2.875 -3.267 1.00 96.75 284 ILE A N 1
ATOM 2337 C CA . ILE A 1 284 ? -9.752 2.464 -4.348 1.00 96.75 284 ILE A CA 1
ATOM 2338 C C . ILE A 1 284 ? -8.836 3.631 -4.705 1.00 96.75 284 ILE A C 1
ATOM 2340 O O . ILE A 1 284 ? -9.314 4.733 -4.971 1.00 96.75 284 ILE A O 1
ATOM 2344 N N . THR A 1 285 ? -7.533 3.371 -4.760 1.00 95.62 285 THR A N 1
ATOM 2345 C CA . THR A 1 285 ? -6.560 4.249 -5.424 1.00 95.62 285 THR A CA 1
ATOM 2346 C C . THR A 1 285 ? -5.854 3.445 -6.501 1.00 95.62 285 THR A C 1
ATOM 2348 O O . THR A 1 285 ? -5.326 2.372 -6.224 1.00 95.62 285 THR A O 1
ATOM 2351 N N . ASP A 1 286 ? -5.855 3.935 -7.736 1.00 93.88 286 ASP A N 1
ATOM 2352 C CA . ASP A 1 286 ? -5.333 3.183 -8.874 1.00 93.88 286 ASP A CA 1
ATOM 2353 C C . ASP A 1 286 ? -4.658 4.109 -9.900 1.00 93.88 286 ASP A C 1
ATOM 2355 O O . ASP A 1 286 ? -4.724 5.337 -9.787 1.00 93.88 286 ASP A O 1
ATOM 2359 N N . SER A 1 287 ? -3.977 3.518 -10.879 1.00 86.81 287 SER A N 1
ATOM 2360 C CA . SER A 1 287 ? -3.233 4.234 -11.910 1.00 86.81 287 SER A CA 1
ATOM 2361 C C . SER A 1 287 ? -4.129 4.559 -13.101 1.00 86.81 287 SER A C 1
ATOM 2363 O O . SER A 1 287 ? -4.732 3.659 -13.694 1.00 86.81 287 SER A O 1
ATOM 2365 N N . LEU A 1 288 ? -4.166 5.835 -13.492 1.00 85.06 288 LEU A N 1
ATOM 2366 C CA . LEU A 1 288 ? -4.791 6.252 -14.748 1.00 85.06 288 LEU A CA 1
ATOM 2367 C C . LEU A 1 288 ? -4.095 5.563 -15.926 1.00 85.06 288 LEU A C 1
ATOM 2369 O O . LEU A 1 288 ? -2.868 5.580 -16.032 1.00 85.06 288 LEU A O 1
ATOM 2373 N N . GLN A 1 289 ? -4.883 4.969 -16.810 1.00 83.75 289 GLN A N 1
ATOM 2374 C CA . GLN A 1 289 ? -4.412 4.334 -18.032 1.00 83.75 289 GLN A CA 1
ATOM 2375 C C . GLN A 1 289 ? -4.380 5.332 -19.192 1.00 83.75 289 GLN A C 1
ATOM 2377 O O . GLN A 1 289 ? -5.035 6.378 -19.172 1.00 83.75 289 GLN A O 1
ATOM 2382 N N . LEU A 1 290 ? -3.611 5.003 -20.232 1.00 77.25 290 LEU A N 1
ATOM 2383 C CA . LEU A 1 290 ? -3.632 5.760 -21.484 1.00 77.25 290 LEU A CA 1
ATOM 2384 C C . LEU A 1 290 ? -5.066 5.815 -22.022 1.00 77.25 290 LEU A C 1
ATOM 2386 O O . LEU A 1 290 ? -5.729 4.786 -22.140 1.00 77.25 290 LEU A O 1
ATOM 2390 N N . GLY A 1 291 ? -5.538 7.017 -22.346 1.00 81.81 291 GLY A N 1
ATOM 2391 C CA . GLY A 1 291 ? -6.919 7.255 -22.760 1.00 81.81 291 GLY A CA 1
ATOM 2392 C C . GLY A 1 291 ? -7.848 7.751 -21.649 1.00 81.81 291 GLY A C 1
ATOM 2393 O O . GLY A 1 291 ? -8.808 8.445 -21.975 1.00 81.81 291 GLY A O 1
ATOM 2394 N N . ASP A 1 292 ? -7.552 7.500 -20.367 1.00 83.19 292 ASP A N 1
ATOM 2395 C CA . ASP A 1 292 ? -8.434 7.904 -19.254 1.00 83.19 292 ASP A CA 1
ATOM 2396 C C . ASP A 1 292 ? -8.498 9.427 -19.086 1.00 83.19 292 ASP A C 1
ATOM 2398 O O . ASP A 1 292 ? -9.518 9.991 -18.690 1.00 83.19 292 ASP A O 1
ATOM 2402 N N . ASN A 1 293 ? -7.397 10.111 -19.400 1.00 80.38 293 ASN A N 1
ATOM 2403 C CA . ASN A 1 293 ? -7.325 11.563 -19.407 1.00 80.38 293 ASN A CA 1
ATOM 2404 C C . ASN A 1 293 ? -6.672 12.027 -20.713 1.00 80.38 293 ASN A C 1
ATOM 2406 O O . ASN A 1 293 ? -5.450 11.924 -20.837 1.00 80.38 293 ASN A O 1
ATOM 2410 N N . PRO A 1 294 ? -7.441 12.590 -21.664 1.00 78.62 294 PRO A N 1
ATOM 2411 C CA . PRO A 1 294 ? -6.911 13.078 -22.936 1.00 78.62 294 PRO A CA 1
ATOM 2412 C C . PRO A 1 294 ? -5.743 14.051 -22.775 1.00 78.62 294 PRO A C 1
ATOM 2414 O O . PRO A 1 294 ? -4.793 14.007 -23.547 1.00 78.62 294 PRO A O 1
ATOM 2417 N N . ASN A 1 295 ? -5.752 14.861 -21.711 1.00 73.88 295 ASN A N 1
ATOM 2418 C CA . ASN A 1 295 ? -4.676 15.811 -21.435 1.00 73.88 295 ASN A CA 1
ATOM 2419 C C . ASN A 1 295 ? -3.355 15.126 -21.049 1.00 73.88 295 ASN A C 1
ATOM 2421 O O . ASN A 1 295 ? -2.328 15.795 -20.988 1.00 73.88 295 ASN A O 1
ATOM 2425 N N . MET A 1 296 ? -3.369 13.826 -20.740 1.00 70.00 296 MET A N 1
ATOM 2426 C CA . MET A 1 296 ? -2.218 13.026 -20.310 1.00 70.00 296 MET A CA 1
ATOM 2427 C C . MET A 1 296 ? -1.709 12.068 -21.394 1.00 70.00 296 MET A C 1
ATOM 2429 O O . MET A 1 296 ? -0.729 11.377 -21.142 1.00 70.00 296 MET A O 1
ATOM 2433 N N . ASN A 1 297 ? -2.319 12.054 -22.583 1.00 68.06 297 ASN A N 1
ATOM 2434 C CA . ASN A 1 297 ? -1.962 11.122 -23.658 1.00 68.06 297 ASN A CA 1
ATOM 2435 C C . ASN A 1 297 ? -0.749 11.570 -24.499 1.00 68.06 297 ASN A C 1
ATOM 2437 O O . ASN A 1 297 ? -0.184 10.750 -25.213 1.00 68.06 297 ASN A O 1
ATOM 2441 N N . ASP A 1 298 ? -0.334 12.838 -24.403 1.00 59.03 298 ASP A N 1
ATOM 2442 C CA . ASP A 1 298 ? 0.752 13.426 -25.213 1.00 59.03 298 ASP A CA 1
ATOM 2443 C C . ASP A 1 298 ? 2.163 13.261 -24.595 1.00 59.03 298 ASP A C 1
ATOM 2445 O O . ASP A 1 298 ? 3.050 14.093 -24.821 1.00 59.03 298 ASP A O 1
ATOM 2449 N N . SER A 1 299 ? 2.361 12.266 -23.724 1.00 52.91 299 SER A N 1
ATOM 2450 C CA . SER A 1 299 ? 3.604 12.074 -22.955 1.00 52.91 299 SER A CA 1
ATOM 2451 C C . SER A 1 299 ? 4.664 11.272 -23.696 1.00 52.91 299 SER A C 1
ATOM 2453 O O . SER A 1 299 ? 4.337 10.126 -24.070 1.00 52.91 299 SER A O 1
#

Solvent-accessible surface area (backbone atoms only — not comparable to full-atom values): 16452 Å² total; per-residue (Å²): 132,75,76,82,53,38,61,83,66,71,82,83,66,86,44,76,67,44,54,53,47,55,51,50,53,40,52,50,38,31,56,60,36,45,60,57,47,65,66,45,47,48,62,36,65,75,48,85,72,76,72,44,75,64,58,57,50,48,55,50,51,52,51,51,52,51,51,54,48,53,55,49,38,38,76,70,62,37,28,48,62,75,39,71,57,46,55,52,58,62,40,51,51,11,46,60,65,41,42,75,68,46,57,54,52,26,43,52,25,42,57,66,68,46,38,66,64,63,49,93,83,57,64,70,87,81,51,60,76,84,65,65,40,24,55,92,29,39,68,40,23,58,69,29,55,71,26,42,46,22,42,64,28,51,49,25,47,74,50,27,47,39,43,68,64,54,55,52,66,34,40,50,66,44,39,68,66,50,71,85,58,76,74,40,33,36,38,32,47,63,34,48,54,36,80,60,51,64,35,52,40,48,46,40,74,61,36,38,37,36,34,28,19,76,28,60,31,17,37,52,47,15,66,73,71,57,83,60,98,46,58,48,73,44,73,37,49,66,68,62,64,94,66,57,68,49,64,21,52,28,39,37,36,56,69,52,66,81,76,44,58,73,71,53,46,51,40,28,51,53,41,51,58,45,28,35,28,90,85,39,45,81,26,72,39,70,69,84,53,90,70,76,42,73,93,66,59,86,106

Mean predicted aligned error: 5.92 Å

Sequence (299 aa):
MNTWAYLPYFGDEFTPLDEVWHRTFHRLMFRGSRWPLRLVLPLLSGERGRTSAEFIRRIRKDLDALLEQDVRNVKAGYYPKSALRFDLPSYIYSMLASGPLDGVRVLQRAKQNNWKELPLHADKNAYPDYYLRTFHWQTDGWFSEESAKRYDFTVQFLFGGVADVMRRMALPPIAKTISTNNNVKILELACGTGSFIPQIQAAFPKARIVGVDLSPDYIQYARKHIKGTKVQFFHENAEHLSFENESFDAVICNNLFHELPPQVRRKIFSEVHRVLKNNAVFSITDSLQLGDNPNMNDS

pLDDT: mean 88.07, std 13.04, range [32.62, 98.81]

Nearest PDB structures (foldseek):
  9fcs-assembly2_B  TM=8.757E-01  e=6.076E-07  Kitasatospora cystarginea
  9fcq-assembly1_A  TM=8.751E-01  e=7.510E-07  Kitasatospora cystarginea
  9fcx-assembly2_B  TM=8.713E-01  e=7.123E-07  Kitasatospora cystarginea
  9fd3-assembly1_A  TM=7.902E-01  e=3.217E-07  Kitasatospora cystarginea
  3dtn-assembly1_A  TM=7.424E-01  e=3.772E-07  Methanosarcina mazei

Secondary structure (DSSP, 8-state):
--GGGSPPPPSSS--HHHHHHHHHHHHHHHHHHHHHHHHHHHHHSSS-----HHHHHHHHHHHHHHHHHHHHHHHTTSS-GGGG---HHHHHHHHHHHHHHHHHHHHHHHHTT------TT--TTSS-TTTSS-GGG-TTTTS-HHHHHHHHHHHHHHTTT-HHHHHHTTHHHHHHHHTT-SS-EEEEET-TT-TTHHHHHHH-TT-EEEEEES-HHHHHHHHHH---TTEEEEE--TTS--SPTT-EEEEEEES-GGGS-HHHHHHHHHHHHHHEEEEEEEEEE-PPPTTT-GGGS--

Foldseek 3Di:
DPPVQWDDDPDFDCDPVNLVVLLVVLVVLLVVLVVVCVVLVCLLPVDPPPCDPVNVVVVVVVSNVLSVVLVVCCVVLLFGPQLSIDRVVLLVQLVVLCDPVQSVQLSVCSNVVPFQDADPPDDPVLDDPLQNGADSSGPNRLAALSSLSNPVNVQCSVVSNCLSSLQCVLRNVQCVQCVPDLEFEEEEEQCFLVVSVSSVCRSRVSYQYEYEHLRPSSQVNNVVPPDDPRYYYDNDDLLDDPDAFQQGLEYEYEADPVSDDPVSVVSSVVSRNRNHHVSGYYGYRYDDDQPNDPVNNSD

Radius of gyration: 19.32 Å; Cα contacts (8 Å, |Δi|>4): 432; chains: 1; bounding box: 47×49×49 Å